Protein AF-A0A0G4F7U0-F1 (afdb_monomer_lite)

Organism: NCBI:txid1169474

Structure (mmCIF, N/CA/C/O backbone):
data_AF-A0A0G4F7U0-F1
#
_entry.id   AF-A0A0G4F7U0-F1
#
loop_
_atom_site.group_PDB
_atom_site.id
_atom_site.type_symbol
_atom_site.label_atom_id
_atom_site.label_alt_id
_atom_site.label_comp_id
_atom_site.label_asym_id
_atom_site.label_entity_id
_atom_site.label_seq_id
_atom_site.pdbx_PDB_ins_code
_atom_site.Cartn_x
_atom_site.Cartn_y
_atom_site.Cartn_z
_atom_site.occupancy
_atom_site.B_iso_or_equiv
_atom_site.auth_seq_id
_atom_site.auth_comp_id
_atom_site.auth_asym_id
_atom_site.auth_atom_id
_atom_site.pdbx_PDB_model_num
ATOM 1 N N . MET A 1 1 ? 19.734 -3.941 -7.552 1.00 65.06 1 MET A N 1
ATOM 2 C CA . MET A 1 1 ? 18.954 -3.286 -6.467 1.00 65.06 1 MET A CA 1
ATOM 3 C C . MET A 1 1 ? 19.278 -3.970 -5.153 1.00 65.06 1 MET A C 1
ATOM 5 O O . MET A 1 1 ? 19.340 -5.192 -5.149 1.00 65.06 1 MET A O 1
ATOM 9 N N . LEU A 1 2 ? 19.460 -3.215 -4.068 1.00 76.62 2 LEU A N 1
ATOM 10 C CA . LEU A 1 2 ? 19.732 -3.777 -2.739 1.00 76.62 2 LEU A CA 1
ATOM 11 C C . LEU A 1 2 ? 18.485 -3.645 -1.848 1.00 76.62 2 LEU A C 1
ATOM 13 O O . LEU A 1 2 ? 17.888 -2.562 -1.832 1.00 76.62 2 LEU A O 1
ATOM 17 N N . PRO A 1 3 ? 18.047 -4.714 -1.158 1.00 81.12 3 PRO A N 1
ATOM 18 C CA . PRO A 1 3 ? 16.969 -4.617 -0.179 1.00 81.12 3 PRO A CA 1
ATOM 19 C C . PRO A 1 3 ? 17.416 -3.781 1.026 1.00 81.12 3 PRO A C 1
ATOM 21 O O . PRO A 1 3 ? 18.598 -3.765 1.362 1.00 81.12 3 PRO A O 1
ATOM 24 N N . ALA A 1 4 ? 16.469 -3.091 1.660 1.00 82.50 4 ALA A N 1
ATOM 25 C CA . ALA A 1 4 ? 16.729 -2.374 2.905 1.00 82.50 4 ALA A CA 1
ATOM 26 C C . ALA A 1 4 ? 16.935 -3.352 4.074 1.00 82.50 4 ALA A C 1
ATOM 28 O O . ALA A 1 4 ? 16.243 -4.373 4.160 1.00 82.50 4 ALA A O 1
ATOM 29 N N . SER A 1 5 ? 17.854 -3.029 4.983 1.00 83.94 5 SER A N 1
ATOM 30 C CA . SER A 1 5 ? 18.058 -3.763 6.233 1.00 83.94 5 SER A CA 1
ATOM 31 C C . SER A 1 5 ? 16.920 -3.487 7.225 1.00 83.94 5 SER A C 1
ATOM 33 O O . SER A 1 5 ? 16.188 -2.499 7.112 1.00 83.94 5 SER A O 1
ATOM 35 N N . ARG A 1 6 ? 16.745 -4.353 8.232 1.00 82.94 6 ARG A N 1
ATOM 36 C CA . ARG A 1 6 ? 15.709 -4.146 9.261 1.00 82.94 6 ARG A CA 1
ATOM 37 C C . ARG A 1 6 ? 15.973 -2.889 10.088 1.00 82.94 6 ARG A C 1
ATOM 39 O O . ARG A 1 6 ? 15.028 -2.205 10.464 1.00 82.94 6 ARG A O 1
ATOM 46 N N . GLU A 1 7 ? 17.238 -2.580 10.339 1.00 84.81 7 GLU A N 1
ATOM 47 C CA . GLU A 1 7 ? 17.685 -1.427 11.117 1.00 84.81 7 GLU A CA 1
ATOM 48 C C . GLU A 1 7 ? 17.382 -0.121 10.377 1.00 84.81 7 GLU A C 1
ATOM 50 O O . GLU A 1 7 ? 16.863 0.815 10.978 1.00 84.81 7 GLU A O 1
ATOM 55 N N . GLU A 1 8 ? 17.630 -0.068 9.064 1.00 83.38 8 GLU A N 1
ATOM 56 C CA . GLU A 1 8 ? 17.275 1.079 8.212 1.00 83.38 8 GLU A CA 1
ATOM 57 C C . GLU A 1 8 ? 15.762 1.332 8.210 1.00 83.38 8 GLU A C 1
ATOM 59 O O . GLU A 1 8 ? 15.306 2.472 8.310 1.00 83.38 8 GLU A O 1
ATOM 64 N N . ILE A 1 9 ? 14.967 0.260 8.149 1.00 82.62 9 ILE A N 1
ATOM 65 C CA . ILE A 1 9 ? 13.504 0.348 8.224 1.00 82.62 9 ILE A CA 1
ATOM 66 C C . ILE A 1 9 ? 13.065 0.846 9.606 1.00 82.62 9 ILE A C 1
ATOM 68 O O . ILE A 1 9 ? 12.214 1.730 9.689 1.00 82.62 9 ILE A O 1
ATOM 72 N N . ALA A 1 10 ? 13.654 0.319 10.682 1.00 83.31 10 ALA A N 1
ATOM 73 C CA . ALA A 1 10 ? 13.334 0.713 12.054 1.00 83.31 10 ALA A CA 1
ATOM 74 C C . ALA A 1 10 ? 13.693 2.179 12.348 1.00 83.31 10 ALA A C 1
ATOM 76 O O . ALA A 1 10 ? 12.978 2.843 13.092 1.00 83.31 10 ALA A O 1
ATOM 77 N N . ARG A 1 11 ? 14.744 2.712 11.710 1.00 85.88 11 ARG A N 1
ATOM 78 C CA . ARG A 1 11 ? 15.104 4.140 11.760 1.00 85.88 11 ARG A CA 1
ATOM 79 C C . ARG A 1 11 ? 14.133 5.053 11.000 1.00 85.88 11 ARG A C 1
ATOM 81 O O . ARG A 1 11 ? 14.334 6.263 10.981 1.00 85.88 11 ARG A O 1
ATOM 88 N N . GLY A 1 12 ? 13.098 4.505 10.358 1.00 84.06 12 GLY A N 1
ATOM 89 C CA . GLY A 1 12 ? 12.099 5.289 9.628 1.00 84.06 12 GLY A CA 1
ATOM 90 C C . GLY A 1 12 ? 12.633 5.900 8.335 1.00 84.06 12 GLY A C 1
ATOM 91 O O . GLY A 1 12 ? 12.013 6.791 7.762 1.00 84.06 12 GLY A O 1
ATOM 92 N N . GLU A 1 13 ? 13.767 5.411 7.830 1.00 87.12 13 GLU A N 1
ATOM 93 C CA . GLU A 1 13 ? 14.454 6.007 6.686 1.00 87.12 13 GLU A CA 1
ATOM 94 C C . GLU A 1 13 ? 13.618 6.022 5.401 1.00 87.12 13 GLU A C 1
ATOM 96 O O . GLU A 1 13 ? 13.890 6.823 4.507 1.00 87.12 13 GLU A O 1
ATOM 101 N N . PHE A 1 14 ? 12.625 5.140 5.307 1.00 89.25 14 PHE A N 1
ATOM 102 C CA . PHE A 1 14 ? 11.734 4.977 4.161 1.00 89.25 14 PHE A CA 1
ATOM 103 C C . PHE A 1 14 ? 10.398 5.712 4.319 1.00 89.25 14 PHE A C 1
ATOM 105 O O . PHE A 1 14 ? 9.547 5.589 3.447 1.00 89.25 14 PHE A O 1
ATOM 112 N N . TRP A 1 15 ? 10.200 6.492 5.386 1.00 91.00 15 TRP A N 1
ATOM 113 C CA . TRP A 1 15 ? 8.906 7.111 5.680 1.00 91.00 15 TRP A CA 1
ATOM 114 C C . TRP A 1 15 ? 8.327 7.916 4.504 1.00 91.00 15 TRP A C 1
ATOM 116 O O . TRP A 1 15 ? 7.180 7.691 4.132 1.00 91.00 15 TRP A O 1
ATOM 126 N N . GLU A 1 16 ? 9.117 8.781 3.857 1.00 91.44 16 GLU A N 1
ATOM 127 C CA . GLU A 1 16 ? 8.639 9.604 2.730 1.00 91.44 16 GLU A CA 1
ATOM 128 C C . GLU A 1 16 ? 8.116 8.747 1.566 1.00 91.44 16 GLU A C 1
ATOM 130 O O . GLU A 1 16 ? 7.035 8.988 1.026 1.00 91.44 16 GLU A O 1
ATOM 135 N N . VAL A 1 17 ? 8.875 7.712 1.190 1.00 90.81 17 VAL A N 1
ATOM 136 C CA . VAL A 1 17 ? 8.518 6.826 0.074 1.00 90.81 17 VAL A CA 1
ATOM 137 C C . VAL A 1 17 ? 7.396 5.855 0.442 1.00 90.81 17 VAL A C 1
ATOM 139 O O . VAL A 1 17 ? 6.604 5.498 -0.428 1.00 90.81 17 VAL A O 1
ATOM 142 N N . ASP A 1 18 ? 7.279 5.474 1.715 1.00 92.62 18 ASP A N 1
ATOM 143 C CA . ASP A 1 18 ? 6.165 4.680 2.232 1.00 92.62 18 ASP A CA 1
ATOM 144 C C . ASP A 1 18 ? 4.861 5.488 2.206 1.00 92.62 18 ASP A C 1
ATOM 146 O O . ASP A 1 18 ? 3.847 4.989 1.720 1.00 92.62 18 ASP A O 1
ATOM 150 N N . VAL A 1 19 ? 4.887 6.744 2.671 1.00 93.94 19 VAL A N 1
ATOM 151 C CA . VAL A 1 19 ? 3.729 7.652 2.637 1.00 93.94 19 VAL A CA 1
ATOM 152 C C . VAL A 1 19 ? 3.290 7.913 1.202 1.00 93.94 19 VAL A C 1
ATOM 154 O O . VAL A 1 19 ? 2.097 7.847 0.919 1.00 93.94 19 VAL A O 1
ATOM 157 N N . LYS A 1 20 ? 4.228 8.161 0.280 1.00 93.00 20 LYS A N 1
ATOM 158 C CA . LYS A 1 20 ? 3.910 8.389 -1.137 1.00 93.00 20 LYS A CA 1
ATOM 159 C C . LYS A 1 20 ? 3.211 7.189 -1.776 1.00 93.00 20 LYS A C 1
ATOM 161 O O . LYS A 1 20 ? 2.172 7.344 -2.414 1.00 93.00 20 LYS A O 1
ATOM 166 N N . GLU A 1 21 ? 3.761 5.994 -1.587 1.00 91.25 21 GLU A N 1
ATOM 167 C CA . GLU A 1 21 ? 3.194 4.762 -2.140 1.00 91.25 21 GLU A CA 1
ATOM 168 C C . GLU A 1 21 ? 1.830 4.432 -1.501 1.00 91.25 21 GLU A C 1
ATOM 170 O O . GLU A 1 21 ? 0.895 4.037 -2.197 1.00 91.25 21 GLU A O 1
ATOM 175 N N . TRP A 1 22 ? 1.681 4.640 -0.187 1.00 93.56 22 TRP A N 1
ATOM 176 C CA . TRP A 1 22 ? 0.413 4.431 0.516 1.00 93.56 22 TRP A CA 1
ATOM 177 C C . TRP A 1 22 ? -0.665 5.435 0.089 1.00 93.56 22 TRP A C 1
ATOM 179 O O . TRP A 1 22 ? -1.801 5.038 -0.174 1.00 93.56 22 TRP A O 1
ATOM 189 N N . ALA A 1 23 ? -0.307 6.713 -0.074 1.00 93.44 23 ALA A N 1
ATOM 190 C CA . ALA A 1 23 ? -1.206 7.748 -0.579 1.00 93.44 23 ALA A CA 1
ATOM 191 C C . ALA A 1 23 ? -1.774 7.389 -1.960 1.00 93.44 23 ALA A C 1
ATOM 193 O O . ALA A 1 23 ? -2.970 7.554 -2.180 1.00 93.44 23 ALA A O 1
ATOM 194 N N . ALA A 1 24 ? -0.957 6.826 -2.857 1.00 90.69 24 ALA A N 1
ATOM 195 C CA . ALA A 1 24 ? -1.410 6.395 -4.181 1.00 90.69 24 ALA A CA 1
ATOM 196 C C . ALA A 1 24 ? -2.458 5.263 -4.119 1.00 90.69 24 ALA A C 1
ATOM 198 O O . ALA A 1 24 ? -3.453 5.284 -4.850 1.00 90.69 24 ALA A O 1
ATOM 199 N N . ILE A 1 25 ? -2.285 4.289 -3.218 1.00 89.75 25 ILE A N 1
ATOM 200 C CA . ILE A 1 25 ? -3.266 3.206 -3.013 1.00 89.75 25 ILE A CA 1
ATOM 201 C C . ILE A 1 25 ? -4.594 3.734 -2.460 1.00 89.75 25 ILE A C 1
ATOM 203 O O . ILE A 1 25 ? -5.663 3.287 -2.881 1.00 89.75 25 ILE A O 1
ATOM 207 N N . LEU A 1 26 ? -4.536 4.689 -1.532 1.00 92.56 26 LEU A N 1
ATOM 208 C CA . LEU A 1 26 ? -5.729 5.299 -0.947 1.00 92.56 26 LEU A CA 1
ATOM 209 C C . LEU A 1 26 ? -6.452 6.205 -1.950 1.00 92.56 26 LEU A C 1
ATOM 211 O O . LEU A 1 26 ? -7.670 6.124 -2.083 1.00 92.56 26 LEU A O 1
ATOM 215 N N . HIS A 1 27 ? -5.705 7.009 -2.708 1.00 91.75 27 HIS A N 1
ATOM 216 C CA . HIS A 1 27 ? -6.249 7.899 -3.733 1.00 91.75 27 HIS A CA 1
ATOM 217 C C . HIS A 1 27 ? -7.033 7.131 -4.806 1.00 91.75 27 HIS A C 1
ATOM 219 O O . HIS A 1 27 ? -8.130 7.527 -5.189 1.00 91.75 27 HIS A O 1
ATOM 225 N N . THR A 1 28 ? -6.510 5.978 -5.230 1.00 87.38 28 THR A N 1
ATOM 226 C CA . THR A 1 28 ? -7.166 5.100 -6.215 1.00 87.38 28 THR A CA 1
ATOM 227 C C . THR A 1 28 ? -8.373 4.338 -5.659 1.00 87.38 28 THR A C 1
ATOM 229 O O . THR A 1 28 ? -9.046 3.642 -6.416 1.00 87.38 28 THR A O 1
ATOM 232 N N . LYS A 1 29 ? -8.670 4.444 -4.352 1.00 87.75 29 LYS A N 1
ATOM 233 C CA . LYS A 1 29 ? -9.750 3.705 -3.666 1.00 87.75 29 LYS A CA 1
ATOM 234 C C . LYS A 1 29 ? -9.663 2.188 -3.881 1.00 87.75 29 LYS A C 1
ATOM 236 O O . LYS A 1 29 ? -10.669 1.474 -3.884 1.00 87.75 29 LYS A O 1
ATOM 241 N N . THR A 1 30 ? -8.433 1.693 -4.034 1.00 85.38 30 THR A N 1
ATOM 242 C CA . THR A 1 30 ? -8.139 0.280 -4.301 1.00 85.38 30 THR A CA 1
ATOM 243 C C . THR A 1 30 ? -8.609 -0.611 -3.147 1.00 85.38 30 THR A C 1
ATOM 245 O O . THR A 1 30 ? -9.077 -1.730 -3.363 1.00 85.38 30 THR A O 1
ATOM 248 N N . ILE A 1 31 ? -8.532 -0.112 -1.910 1.00 88.88 31 ILE A N 1
ATOM 249 C CA . ILE A 1 31 ? -9.029 -0.810 -0.724 1.00 88.88 31 ILE A CA 1
ATOM 250 C C . ILE A 1 31 ? -10.543 -0.608 -0.649 1.00 88.88 31 ILE A C 1
ATOM 252 O O . ILE A 1 31 ? -11.029 0.495 -0.445 1.00 88.88 31 ILE A O 1
ATOM 256 N N . GLY A 1 32 ? -11.314 -1.679 -0.782 1.00 88.75 32 GLY A N 1
ATOM 257 C CA . GLY A 1 32 ? -12.770 -1.653 -0.701 1.00 88.75 32 GLY A CA 1
ATOM 258 C C . GLY A 1 32 ? -13.286 -1.791 0.729 1.00 88.75 32 GLY A C 1
ATOM 259 O O . GLY A 1 32 ? -12.696 -1.303 1.694 1.00 88.75 32 GLY A O 1
ATOM 260 N N . LYS A 1 33 ? -14.431 -2.460 0.893 1.00 90.69 33 LYS A N 1
ATOM 261 C CA . LYS A 1 33 ? -15.093 -2.633 2.199 1.00 90.69 33 LYS A CA 1
ATOM 262 C C . LYS A 1 33 ? -14.385 -3.676 3.068 1.00 90.69 33 LYS A C 1
ATOM 264 O O . LYS A 1 33 ? -13.865 -4.669 2.555 1.00 90.69 33 LYS A O 1
ATOM 269 N N . ARG A 1 34 ? -14.428 -3.472 4.389 1.00 92.81 34 ARG A N 1
ATOM 270 C CA . ARG A 1 34 ? -13.977 -4.460 5.382 1.00 92.81 34 ARG A CA 1
ATOM 271 C C . ARG A 1 34 ? -14.817 -5.732 5.261 1.00 92.81 34 ARG A C 1
ATOM 273 O O . ARG A 1 34 ? -16.022 -5.646 5.023 1.00 92.81 34 ARG A O 1
ATOM 280 N N . ARG A 1 35 ? -14.179 -6.892 5.405 1.00 89.50 35 ARG A N 1
ATOM 281 C CA . ARG A 1 35 ? -14.814 -8.212 5.291 1.00 89.50 35 ARG A CA 1
ATOM 282 C C . ARG A 1 35 ? -14.316 -9.161 6.364 1.00 89.50 35 ARG A C 1
ATOM 284 O O . ARG A 1 35 ? -13.216 -8.994 6.889 1.00 89.50 35 ARG A O 1
ATOM 291 N N . SER A 1 36 ? -15.136 -10.160 6.667 1.00 86.81 36 SER A N 1
ATOM 292 C CA . SER A 1 36 ? -14.689 -11.308 7.449 1.00 86.81 36 SER A CA 1
ATOM 293 C C . SER A 1 36 ? -13.954 -12.296 6.546 1.00 86.81 36 SER A C 1
ATOM 295 O O . SER A 1 36 ? -14.271 -12.437 5.367 1.00 86.81 36 SER A O 1
ATOM 297 N N . HIS A 1 37 ? -12.987 -13.016 7.112 1.00 82.94 37 HIS A N 1
ATOM 298 C CA . HIS A 1 37 ? -12.272 -14.094 6.427 1.00 82.94 37 HIS A CA 1
ATOM 299 C C . HIS A 1 37 ? -13.215 -15.183 5.889 1.00 82.94 37 HIS A C 1
ATOM 301 O O . HIS A 1 37 ? -12.983 -15.708 4.807 1.00 82.94 37 HIS A O 1
ATOM 307 N N . LEU A 1 38 ? -14.317 -15.449 6.597 1.00 82.62 38 LEU A N 1
ATOM 308 C CA . LEU A 1 38 ? -15.329 -16.443 6.219 1.00 82.62 38 LEU A CA 1
ATOM 309 C C . LEU A 1 38 ? -16.118 -16.071 4.951 1.00 82.62 38 LEU A C 1
ATOM 311 O O . LEU A 1 38 ? -16.701 -16.941 4.315 1.00 82.62 38 LEU A O 1
ATOM 315 N N . GLU A 1 39 ? -16.155 -14.788 4.585 1.00 81.94 39 GLU A N 1
ATOM 316 C CA . GLU A 1 39 ? -16.892 -14.286 3.415 1.00 81.94 39 GLU A CA 1
ATOM 317 C C . GLU A 1 39 ? -16.058 -14.323 2.122 1.00 81.94 39 GLU A C 1
ATOM 319 O O . GLU A 1 39 ? -16.531 -13.901 1.063 1.00 81.94 39 GLU A O 1
ATOM 324 N N . LEU A 1 40 ? -14.795 -14.750 2.211 1.00 79.12 40 LEU A N 1
ATOM 325 C CA . LEU A 1 40 ? -13.798 -14.624 1.154 1.00 79.12 40 LEU A CA 1
ATOM 326 C C . LEU A 1 40 ? -13.242 -15.993 0.767 1.00 79.12 40 LEU A C 1
ATOM 328 O O . LEU A 1 40 ? -13.022 -16.856 1.614 1.00 79.12 40 LEU A O 1
ATOM 332 N N . ALA A 1 41 ? -12.959 -16.173 -0.523 1.00 77.25 41 ALA A N 1
ATOM 333 C CA . ALA A 1 41 ? -12.357 -17.408 -1.026 1.00 77.25 41 ALA A CA 1
ATOM 334 C C . ALA A 1 41 ? -10.902 -17.557 -0.540 1.00 77.25 41 ALA A C 1
ATOM 336 O O . ALA A 1 41 ? -10.468 -18.635 -0.123 1.00 77.25 41 ALA A O 1
ATOM 337 N N . ALA A 1 42 ? -10.172 -16.440 -0.532 1.00 78.44 42 ALA A N 1
ATOM 338 C CA . ALA A 1 42 ? -8.798 -16.335 -0.068 1.00 78.44 42 ALA A CA 1
ATOM 339 C C . ALA A 1 42 ? -8.534 -15.002 0.624 1.00 78.44 42 ALA A C 1
ATOM 341 O O . ALA A 1 42 ? -9.172 -13.986 0.334 1.00 78.44 42 ALA A O 1
ATOM 342 N N . VAL A 1 43 ? -7.541 -15.019 1.512 1.00 82.38 43 VAL A N 1
ATOM 343 C CA . VAL A 1 43 ? -6.961 -13.817 2.107 1.00 82.38 43 VAL A CA 1
ATOM 344 C C . VAL A 1 43 ? -5.481 -13.797 1.792 1.00 82.38 43 VAL A C 1
ATOM 346 O O . VAL A 1 43 ? -4.764 -14.754 2.089 1.00 82.38 43 VAL A O 1
ATOM 349 N N . LEU A 1 44 ? -5.046 -12.695 1.192 1.00 83.75 44 LEU A N 1
ATOM 350 C CA . LEU A 1 44 ? -3.650 -12.441 0.883 1.00 83.75 44 LEU A CA 1
ATOM 351 C C . LEU A 1 44 ? -3.061 -11.415 1.842 1.00 83.75 44 LEU A C 1
ATOM 353 O O . LEU A 1 44 ? -3.768 -10.513 2.294 1.00 83.75 44 LEU A O 1
ATOM 357 N N . ASN A 1 45 ? -1.768 -11.507 2.137 1.00 85.88 45 ASN A N 1
ATOM 358 C CA . ASN A 1 45 ? -1.114 -10.512 2.981 1.00 85.88 45 ASN A CA 1
ATOM 359 C C . ASN A 1 45 ? -0.548 -9.378 2.124 1.00 85.88 45 ASN A C 1
ATOM 361 O O . ASN A 1 45 ? 0.218 -9.602 1.186 1.00 85.88 45 ASN A O 1
ATOM 365 N N . MET A 1 46 ? -0.917 -8.144 2.461 1.00 87.81 46 MET A N 1
ATOM 366 C CA . MET A 1 46 ? -0.323 -6.952 1.869 1.00 87.81 46 MET A CA 1
ATOM 367 C C . MET A 1 46 ? 0.926 -6.546 2.659 1.00 87.81 46 MET A C 1
ATOM 369 O O . MET A 1 46 ? 0.965 -6.649 3.887 1.00 87.81 46 MET A O 1
ATOM 373 N N . GLY A 1 47 ? 1.949 -6.060 1.962 1.00 87.69 47 GLY A N 1
ATOM 374 C CA . GLY A 1 47 ? 3.203 -5.640 2.575 1.00 87.69 47 GLY A CA 1
ATOM 375 C C . GLY A 1 47 ? 3.938 -4.565 1.784 1.00 87.69 47 GLY A C 1
ATOM 376 O O . GLY A 1 47 ? 3.582 -4.239 0.654 1.00 87.69 47 GLY A O 1
ATOM 377 N N . PHE A 1 48 ? 4.993 -4.031 2.401 1.00 86.75 48 PHE A N 1
ATOM 378 C CA . PHE A 1 48 ? 5.889 -3.040 1.807 1.00 86.75 48 PHE A CA 1
ATOM 379 C C . PHE A 1 48 ? 7.243 -3.679 1.497 1.00 86.75 48 PHE A C 1
ATOM 381 O O . PHE A 1 48 ? 7.918 -4.198 2.388 1.00 86.75 48 PHE A O 1
ATOM 388 N N . ALA A 1 49 ? 7.659 -3.627 0.236 1.00 85.00 49 ALA A N 1
ATOM 389 C CA . ALA A 1 49 ? 8.996 -3.990 -0.207 1.00 85.00 49 ALA A CA 1
ATOM 390 C C . ALA A 1 49 ? 9.838 -2.718 -0.348 1.00 85.00 49 ALA A C 1
ATOM 392 O O . ALA A 1 49 ? 9.589 -1.895 -1.228 1.00 85.00 49 ALA A O 1
ATOM 393 N N . ARG A 1 50 ? 10.846 -2.576 0.515 1.00 85.62 50 ARG A N 1
ATOM 394 C CA . ARG A 1 50 ? 11.726 -1.401 0.595 1.00 85.62 50 ARG A CA 1
ATOM 395 C C . ARG A 1 50 ? 13.094 -1.725 0.015 1.00 85.62 50 ARG A C 1
ATOM 397 O O . ARG A 1 50 ? 13.689 -2.752 0.351 1.00 85.62 50 ARG A O 1
ATOM 404 N N . LYS A 1 51 ? 13.570 -0.885 -0.901 1.00 85.75 51 LYS A N 1
ATOM 405 C CA . LYS A 1 51 ? 14.799 -1.120 -1.666 1.00 85.75 51 LYS A CA 1
ATOM 406 C C . LYS A 1 51 ? 15.526 0.187 -1.954 1.00 85.75 51 LYS A C 1
ATOM 408 O O . LYS A 1 51 ? 14.912 1.248 -2.055 1.00 85.75 51 LYS A O 1
ATOM 413 N N . PHE A 1 52 ? 16.826 0.083 -2.191 1.00 80.12 52 PHE A N 1
ATOM 414 C CA . PHE A 1 52 ? 17.625 1.151 -2.776 1.00 80.12 52 PHE A CA 1
ATOM 415 C C . PHE A 1 52 ? 17.792 0.938 -4.281 1.00 80.12 52 PHE A C 1
ATOM 417 O O . PHE A 1 52 ? 18.093 -0.168 -4.756 1.00 80.12 52 PHE A O 1
ATOM 424 N N . ASN A 1 53 ? 17.617 2.018 -5.036 1.00 74.31 53 ASN A N 1
ATOM 425 C CA . ASN A 1 53 ? 17.992 2.066 -6.440 1.00 74.31 53 ASN A CA 1
ATOM 426 C C . ASN A 1 53 ? 19.516 1.997 -6.593 1.00 74.31 53 ASN A C 1
ATOM 428 O O . ASN A 1 53 ? 20.264 2.422 -5.718 1.00 74.31 53 ASN A O 1
ATOM 432 N N . HIS A 1 54 ? 19.970 1.467 -7.731 1.00 58.78 54 HIS A N 1
ATOM 433 C CA . HIS A 1 54 ? 21.390 1.512 -8.099 1.00 58.78 54 HIS A CA 1
ATOM 434 C C . HIS A 1 54 ? 21.841 2.887 -8.589 1.00 58.78 54 HIS A C 1
ATOM 436 O O . HIS A 1 54 ? 23.031 3.165 -8.565 1.00 58.78 54 HIS A O 1
ATOM 442 N N . LYS A 1 55 ? 20.909 3.743 -9.020 1.00 59.78 55 LYS A N 1
ATOM 443 C CA . LYS A 1 55 ? 21.230 5.120 -9.387 1.00 59.78 55 LYS A CA 1
ATOM 444 C C . LYS A 1 55 ? 21.461 5.937 -8.120 1.00 59.78 55 LYS A C 1
ATOM 446 O O . LYS A 1 55 ? 20.589 5.955 -7.243 1.00 59.78 55 LYS A O 1
ATOM 451 N N . GLU A 1 56 ? 22.619 6.586 -8.056 1.00 60.62 56 GLU A N 1
ATOM 452 C CA . GLU A 1 56 ? 22.901 7.581 -7.031 1.00 60.62 56 GLU A CA 1
ATOM 453 C C . GLU A 1 56 ? 21.872 8.708 -7.119 1.00 60.62 56 GLU A C 1
ATOM 455 O O . GLU A 1 56 ? 21.452 9.136 -8.199 1.00 60.62 56 GLU A O 1
ATOM 460 N N . ASP A 1 57 ? 21.410 9.142 -5.959 1.00 62.31 57 ASP A N 1
ATOM 461 C CA . ASP A 1 57 ? 20.572 10.309 -5.821 1.00 62.31 57 ASP A CA 1
ATOM 462 C C . ASP A 1 57 ? 21.466 11.540 -5.958 1.00 62.31 57 ASP A C 1
ATOM 464 O O . ASP A 1 57 ? 22.060 12.003 -4.987 1.00 62.31 57 ASP A O 1
ATOM 468 N N . VAL A 1 58 ? 21.572 12.047 -7.188 1.00 56.41 58 VAL A N 1
ATOM 469 C CA . VAL A 1 58 ? 22.409 13.206 -7.553 1.00 56.41 58 VAL A CA 1
ATOM 470 C C . VAL A 1 58 ? 22.103 14.428 -6.671 1.00 56.41 58 VAL A C 1
ATOM 472 O O . VAL A 1 58 ? 22.972 15.264 -6.446 1.00 56.41 58 VAL A O 1
ATOM 475 N N . SER A 1 59 ? 20.891 14.502 -6.105 1.00 60.06 59 SER A N 1
ATOM 476 C CA . SER A 1 59 ? 20.469 15.567 -5.188 1.00 60.06 59 SER A CA 1
ATOM 477 C C . SER A 1 59 ? 21.083 15.483 -3.782 1.00 60.06 59 SER A C 1
ATOM 479 O O . SER A 1 59 ? 21.061 16.471 -3.052 1.00 60.06 59 SER A O 1
ATOM 481 N N . LYS A 1 60 ? 21.642 14.328 -3.391 1.00 58.09 60 LYS A N 1
ATOM 482 C CA . LYS A 1 60 ? 22.212 14.077 -2.054 1.00 58.09 60 LYS A CA 1
ATOM 483 C C . LYS A 1 60 ? 23.740 13.939 -2.038 1.00 58.09 60 LYS A C 1
ATOM 485 O O . LYS A 1 60 ? 24.297 13.5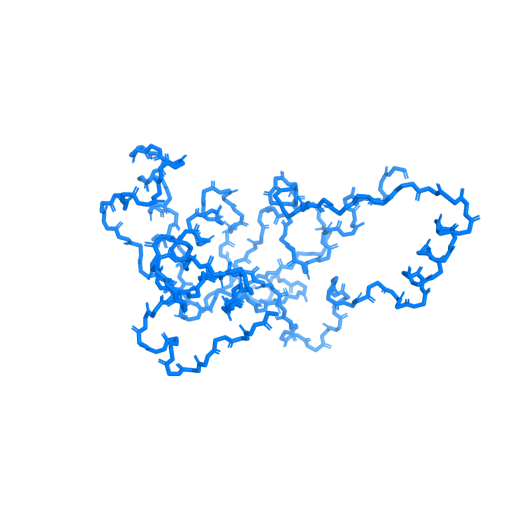78 -1.005 1.00 58.09 60 LYS A O 1
ATOM 490 N N . GLY A 1 61 ? 24.408 14.260 -3.148 1.00 50.62 61 GLY A N 1
ATOM 491 C CA . GLY A 1 61 ? 25.861 14.143 -3.296 1.00 50.62 61 GLY A CA 1
ATOM 492 C C . GLY A 1 61 ? 26.349 12.709 -3.574 1.00 50.62 61 GLY A C 1
ATOM 493 O O . GLY A 1 61 ? 25.537 11.782 -3.663 1.00 50.62 61 GLY A O 1
ATOM 494 N N . PRO A 1 62 ? 27.674 12.513 -3.732 1.00 40.88 62 PRO A N 1
ATOM 495 C CA . PRO A 1 62 ? 28.267 11.208 -4.032 1.00 40.88 62 PRO A CA 1
ATOM 496 C C . PRO A 1 62 ? 27.915 10.185 -2.941 1.00 40.88 62 PRO A C 1
ATOM 498 O O . PRO A 1 62 ? 28.096 10.458 -1.755 1.00 40.88 62 PRO A O 1
ATOM 501 N N . GLY A 1 63 ? 27.395 9.014 -3.322 1.00 55.47 63 GLY A N 1
ATOM 502 C CA . GLY A 1 63 ? 26.979 7.961 -2.387 1.00 55.47 63 GLY A CA 1
ATOM 503 C C . GLY A 1 63 ? 25.539 8.050 -1.856 1.00 55.47 63 GLY A C 1
ATOM 504 O O . GLY A 1 63 ? 25.093 7.135 -1.154 1.00 55.47 63 GLY A O 1
ATOM 505 N N . GLY A 1 64 ? 24.769 9.087 -2.209 1.00 62.75 64 GLY A N 1
ATOM 506 C CA . GLY A 1 64 ? 23.340 9.147 -1.898 1.00 62.75 64 GLY A CA 1
ATOM 507 C C . GLY A 1 64 ? 22.587 8.022 -2.611 1.00 62.75 64 GLY A C 1
ATOM 508 O O . GLY A 1 64 ? 22.615 7.935 -3.830 1.00 62.75 64 GLY A O 1
ATOM 509 N N . ARG A 1 65 ? 21.901 7.126 -1.894 1.00 73.50 65 ARG A N 1
ATOM 510 C CA . ARG A 1 65 ? 21.092 6.063 -2.522 1.00 73.50 65 ARG A CA 1
ATOM 511 C C . ARG A 1 65 ? 19.625 6.469 -2.569 1.00 73.50 65 ARG A C 1
ATOM 513 O O . ARG A 1 65 ? 19.017 6.709 -1.525 1.00 73.50 65 ARG A O 1
ATOM 520 N N . LYS A 1 66 ? 19.018 6.470 -3.760 1.00 82.69 66 LYS A N 1
ATOM 521 C CA . LYS A 1 66 ? 17.585 6.763 -3.901 1.00 82.69 66 LYS A CA 1
ATOM 522 C C . LYS A 1 66 ? 16.744 5.621 -3.326 1.00 82.69 66 LYS A C 1
ATOM 524 O O . LYS A 1 66 ? 16.837 4.476 -3.777 1.00 82.69 66 LYS A O 1
ATOM 529 N N . LYS A 1 67 ? 15.904 5.939 -2.344 1.00 88.06 67 LYS A N 1
ATOM 530 C CA . LYS A 1 67 ? 14.987 4.996 -1.689 1.00 88.06 67 LYS A CA 1
ATOM 531 C C . LYS A 1 67 ? 13.773 4.727 -2.577 1.00 88.06 67 LYS A C 1
ATOM 533 O O . LYS A 1 67 ? 13.317 5.609 -3.304 1.00 88.06 67 LYS A O 1
ATOM 538 N N . LYS A 1 68 ? 13.258 3.500 -2.536 1.00 86.94 68 LYS A N 1
ATOM 539 C CA . LYS A 1 68 ? 12.054 3.081 -3.257 1.00 86.94 68 LYS A CA 1
ATOM 540 C C . LYS A 1 68 ? 11.248 2.118 -2.394 1.00 86.94 68 LYS A C 1
ATOM 542 O O . LYS A 1 68 ? 11.809 1.178 -1.829 1.00 86.94 68 LYS A O 1
ATOM 547 N N . THR A 1 69 ? 9.940 2.325 -2.366 1.00 87.31 69 THR A N 1
ATOM 548 C CA . THR A 1 69 ? 8.986 1.430 -1.715 1.00 87.31 69 THR A CA 1
ATOM 549 C C . THR A 1 69 ? 7.975 0.941 -2.739 1.00 87.31 69 THR A C 1
ATOM 551 O O . THR A 1 69 ? 7.562 1.690 -3.621 1.00 87.31 69 THR A O 1
ATOM 554 N N . HIS A 1 70 ? 7.598 -0.329 -2.627 1.00 84.50 70 HIS A N 1
ATOM 555 C CA . HIS A 1 70 ? 6.515 -0.928 -3.392 1.00 84.50 70 HIS A CA 1
ATOM 556 C C . HIS A 1 70 ? 5.552 -1.659 -2.476 1.00 84.50 70 HIS A C 1
ATOM 558 O O . HIS A 1 70 ? 5.985 -2.464 -1.650 1.00 84.50 70 HIS A O 1
ATOM 564 N N . ILE A 1 71 ? 4.257 -1.427 -2.662 1.00 85.19 71 ILE A N 1
ATOM 565 C CA . ILE A 1 71 ? 3.236 -2.279 -2.056 1.00 85.19 71 ILE A CA 1
ATOM 566 C C . ILE A 1 71 ? 3.095 -3.541 -2.899 1.00 85.19 71 ILE A C 1
ATOM 568 O O . ILE A 1 71 ? 3.008 -3.482 -4.126 1.00 85.19 71 ILE A O 1
ATOM 572 N N . TYR A 1 72 ? 3.097 -4.686 -2.229 1.00 78.56 72 TYR A N 1
ATOM 573 C CA . TYR A 1 72 ? 2.867 -5.985 -2.842 1.00 78.56 72 TYR A CA 1
ATOM 574 C C . TYR A 1 72 ? 1.805 -6.749 -2.063 1.00 78.56 72 TYR A C 1
ATOM 576 O O . TYR A 1 72 ? 1.564 -6.488 -0.882 1.00 78.56 72 TYR A O 1
ATOM 584 N N . VAL A 1 73 ? 1.203 -7.722 -2.734 1.00 77.19 73 VAL A N 1
ATOM 585 C CA . VAL A 1 73 ? 0.320 -8.709 -2.126 1.00 77.19 73 VAL A CA 1
ATOM 586 C C . VAL A 1 73 ? 0.938 -10.078 -2.359 1.00 77.19 73 VAL A C 1
ATOM 588 O O . VAL A 1 73 ? 1.239 -10.429 -3.497 1.00 77.19 73 VAL A O 1
ATOM 591 N N . ALA A 1 74 ? 1.188 -10.824 -1.287 1.00 70.81 74 ALA A N 1
ATOM 592 C CA . ALA A 1 74 ? 1.781 -12.151 -1.376 1.00 70.81 74 ALA A CA 1
ATOM 593 C C . ALA A 1 74 ? 1.316 -13.067 -0.244 1.00 70.81 74 ALA A C 1
ATOM 595 O O . ALA A 1 74 ? 0.966 -12.613 0.847 1.00 70.81 74 ALA A O 1
ATOM 596 N N . GLY A 1 75 ? 1.392 -14.371 -0.517 1.00 59.88 75 GLY A N 1
ATOM 597 C CA . GLY A 1 75 ? 1.012 -15.431 0.410 1.00 59.88 75 GLY A CA 1
ATOM 598 C C . GLY A 1 75 ? -0.501 -15.544 0.555 1.00 59.88 75 GLY A C 1
ATOM 599 O O . GLY A 1 75 ? -1.190 -14.538 0.694 1.00 59.88 75 GLY A O 1
ATOM 600 N N . CYS A 1 76 ? -1.013 -16.771 0.529 1.00 57.41 76 CYS A N 1
ATOM 601 C CA . CYS A 1 76 ? -2.383 -17.064 0.921 1.00 57.41 76 CYS A CA 1
ATOM 602 C C . CYS A 1 76 ? -2.357 -17.670 2.322 1.00 57.41 76 CYS A C 1
ATOM 604 O O . CYS A 1 76 ? -1.663 -18.657 2.554 1.00 57.41 76 CYS A O 1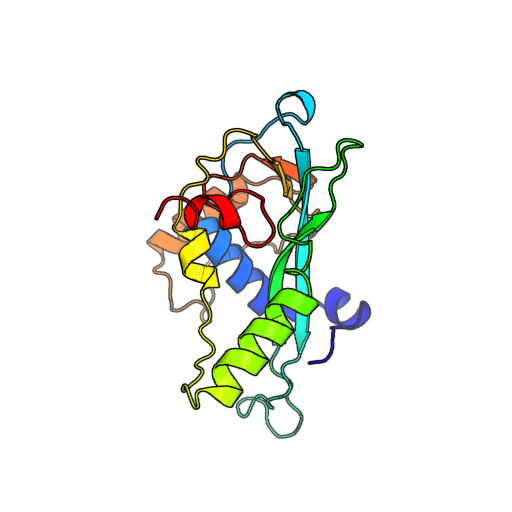
ATOM 606 N N . ASP A 1 77 ? -3.109 -17.082 3.246 1.00 53.91 77 ASP A N 1
ATOM 607 C CA . ASP A 1 77 ? -3.273 -17.637 4.594 1.00 53.91 77 ASP A CA 1
ATOM 608 C C . ASP A 1 77 ? -4.221 -18.845 4.617 1.00 53.91 77 ASP A C 1
ATOM 610 O O . ASP A 1 77 ? -4.314 -19.554 5.620 1.00 53.91 77 ASP A O 1
ATOM 614 N N . ASN A 1 78 ? -4.942 -19.088 3.520 1.00 51.59 78 ASN A N 1
ATOM 615 C CA . ASN A 1 78 ? -5.903 -20.177 3.431 1.00 51.59 78 ASN A CA 1
ATOM 616 C C . ASN A 1 78 ? -5.213 -21.436 2.913 1.00 51.59 78 ASN A C 1
ATOM 618 O O . ASN A 1 78 ? -4.471 -21.397 1.939 1.00 51.59 78 ASN A O 1
ATOM 622 N N . LEU A 1 79 ? -5.571 -22.586 3.492 1.00 49.00 79 LEU A N 1
ATOM 623 C CA . LEU A 1 79 ? -5.211 -23.917 2.978 1.00 49.00 79 LEU A CA 1
ATOM 624 C C . LEU A 1 79 ? -5.741 -24.179 1.553 1.00 49.00 79 LEU A C 1
ATOM 626 O O . LEU A 1 79 ? -5.375 -25.169 0.925 1.00 49.00 79 LEU A O 1
ATOM 630 N N . ARG A 1 80 ? -6.615 -23.305 1.034 1.00 52.34 80 ARG A N 1
ATOM 631 C CA . ARG A 1 80 ? -7.000 -23.297 -0.375 1.00 52.34 80 ARG A CA 1
ATOM 632 C C . ARG A 1 80 ? -5.905 -22.603 -1.169 1.00 52.34 80 ARG A C 1
ATOM 634 O O . ARG A 1 80 ? -5.725 -21.394 -1.066 1.00 52.34 80 ARG A O 1
ATOM 641 N N . LYS A 1 81 ? -5.198 -23.397 -1.966 1.00 52.38 81 LYS A N 1
ATOM 642 C CA . LYS A 1 81 ? -4.254 -22.929 -2.973 1.00 52.38 81 LYS A CA 1
ATOM 643 C C . LYS A 1 81 ? -5.047 -22.129 -4.009 1.00 52.38 81 LYS A C 1
ATOM 645 O O . LYS A 1 81 ? -5.717 -22.698 -4.860 1.00 52.38 81 LYS A O 1
ATOM 650 N N . VAL A 1 82 ? -5.066 -20.818 -3.840 1.00 52.78 82 VAL A N 1
ATOM 651 C CA . VAL A 1 82 ? -5.597 -19.891 -4.832 1.00 52.78 82 VAL A CA 1
ATOM 652 C C . VAL A 1 82 ? -4.409 -19.496 -5.692 1.00 52.78 82 VAL A C 1
ATOM 654 O O . VAL A 1 82 ? -3.398 -19.064 -5.140 1.00 52.78 82 VAL A O 1
ATOM 657 N N . ASP A 1 83 ? -4.506 -19.708 -7.006 1.00 51.56 83 ASP A N 1
ATOM 658 C CA . ASP A 1 83 ? -3.425 -19.456 -7.965 1.00 51.56 83 ASP A CA 1
ATOM 659 C C . ASP A 1 83 ? -3.138 -17.950 -8.058 1.00 51.56 83 ASP A C 1
ATOM 661 O O . ASP A 1 83 ? -3.520 -17.269 -8.998 1.00 51.56 83 ASP A O 1
ATOM 665 N N . THR A 1 84 ? -2.496 -17.358 -7.056 1.00 47.31 84 THR A N 1
ATOM 666 C CA . THR A 1 84 ? -2.097 -15.957 -7.128 1.00 47.31 84 THR A CA 1
ATOM 667 C C . THR A 1 84 ? -1.108 -15.770 -8.275 1.00 47.31 84 THR A C 1
ATOM 669 O O . THR A 1 84 ? -0.193 -16.571 -8.450 1.00 47.31 84 THR A O 1
ATOM 672 N N . PHE A 1 85 ? -1.225 -14.663 -9.019 1.00 48.44 85 PHE A N 1
ATOM 673 C CA . PHE A 1 85 ? -0.312 -14.267 -10.109 1.00 48.44 85 PHE A CA 1
ATOM 674 C C . PHE A 1 85 ? 1.168 -14.118 -9.672 1.00 48.44 85 PHE A C 1
ATOM 676 O O . PHE A 1 85 ? 2.039 -13.754 -10.456 1.00 48.44 85 PHE A O 1
ATOM 683 N N . SER A 1 86 ? 1.481 -14.407 -8.408 1.00 44.06 86 SER A N 1
ATOM 684 C CA . SER A 1 86 ? 2.840 -14.637 -7.926 1.00 44.06 86 SER A CA 1
ATOM 685 C C . SER A 1 86 ? 3.497 -15.898 -8.492 1.00 44.06 86 SER A C 1
ATOM 687 O O . SER A 1 86 ? 4.714 -16.027 -8.360 1.00 44.06 86 SER A O 1
ATOM 689 N N . ASP A 1 87 ? 2.751 -16.809 -9.122 1.00 39.06 87 ASP A N 1
ATOM 690 C CA . ASP A 1 87 ? 3.365 -17.865 -9.922 1.00 39.06 87 ASP A CA 1
ATOM 691 C C . ASP A 1 87 ? 3.889 -17.246 -11.215 1.00 39.06 87 ASP A C 1
ATOM 693 O O . ASP A 1 87 ? 3.216 -17.191 -12.241 1.00 39.06 87 ASP A O 1
ATOM 697 N N . THR A 1 88 ? 5.104 -16.699 -11.095 1.00 42.53 88 THR A N 1
ATOM 698 C CA . THR A 1 88 ? 6.098 -16.479 -12.148 1.00 42.53 88 THR A CA 1
ATOM 699 C C . THR A 1 88 ? 5.626 -17.110 -13.452 1.00 42.53 88 THR A C 1
ATOM 701 O O . THR A 1 88 ? 5.647 -18.339 -13.559 1.00 42.53 88 THR A O 1
ATOM 704 N N . SER A 1 89 ? 5.176 -16.297 -14.419 1.00 51.19 89 SER A N 1
ATOM 705 C CA . SER A 1 89 ? 4.855 -16.774 -15.771 1.00 51.19 89 SER A CA 1
ATOM 706 C C . SER A 1 89 ? 5.915 -17.791 -16.161 1.00 51.19 89 SER A C 1
ATOM 708 O O . SER A 1 89 ? 7.097 -17.448 -16.058 1.00 51.19 89 SER A O 1
ATOM 710 N N . ASN A 1 90 ? 5.497 -19.033 -16.465 1.00 58.09 90 ASN A N 1
ATOM 711 C CA . ASN A 1 90 ? 6.386 -20.192 -16.584 1.00 58.09 90 ASN A CA 1
ATOM 712 C C . ASN A 1 90 ? 7.695 -19.737 -17.224 1.00 58.09 90 ASN A C 1
ATOM 714 O O . ASN A 1 90 ? 7.680 -19.258 -18.359 1.00 58.09 90 ASN A O 1
ATOM 718 N N . ARG A 1 91 ? 8.799 -19.809 -16.468 1.00 60.66 91 ARG A N 1
ATOM 719 C CA . ARG 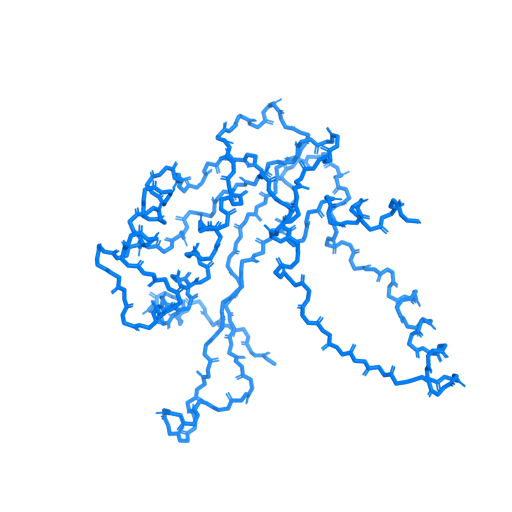A 1 91 ? 10.100 -19.256 -16.875 1.00 60.66 91 ARG A CA 1
ATOM 720 C C . ARG A 1 91 ? 10.441 -19.654 -18.309 1.00 60.66 91 ARG A C 1
ATOM 722 O O . ARG A 1 91 ? 10.993 -18.855 -19.054 1.00 60.66 91 ARG A O 1
ATOM 729 N N . ASN A 1 92 ? 10.058 -20.869 -18.696 1.00 67.25 92 ASN A N 1
ATOM 730 C CA . ASN A 1 92 ? 10.272 -21.395 -20.033 1.00 67.25 92 ASN A CA 1
ATOM 731 C C . ASN A 1 92 ? 9.452 -20.645 -21.086 1.00 67.25 92 ASN A C 1
ATOM 733 O O . ASN A 1 92 ? 10.016 -20.294 -22.111 1.00 67.25 92 ASN A O 1
ATOM 737 N N . CYS A 1 93 ? 8.177 -20.332 -20.836 1.00 71.44 93 CYS A N 1
ATOM 738 C CA . CYS A 1 93 ? 7.363 -19.513 -21.738 1.00 71.44 93 CYS A CA 1
ATOM 739 C C . CYS A 1 93 ? 7.959 -18.114 -21.919 1.00 71.44 93 CYS A C 1
ATOM 741 O O . CYS A 1 93 ? 8.069 -17.644 -23.044 1.00 71.44 93 CYS A O 1
ATOM 743 N N . PHE A 1 94 ? 8.406 -17.471 -20.835 1.00 77.12 94 PHE A N 1
ATOM 744 C CA . PHE A 1 94 ? 9.040 -16.153 -20.926 1.00 77.12 94 PHE A CA 1
ATOM 745 C C . PHE A 1 94 ? 10.342 -16.200 -21.743 1.00 77.12 94 PHE A C 1
ATOM 747 O O . PHE A 1 94 ? 10.549 -15.378 -22.632 1.00 77.12 94 PHE A O 1
ATOM 754 N N . LEU A 1 95 ? 11.193 -17.201 -21.493 1.00 82.81 95 LEU A N 1
ATOM 755 C CA . LEU A 1 95 ? 12.430 -17.409 -22.251 1.00 82.81 95 LEU A CA 1
ATOM 756 C C . LEU A 1 95 ? 12.162 -17.741 -23.726 1.00 82.81 95 LEU A C 1
ATOM 758 O O . LEU A 1 95 ? 12.872 -17.236 -24.588 1.00 82.81 95 LEU A O 1
ATOM 762 N N . LEU A 1 96 ? 11.135 -18.543 -24.025 1.00 85.81 96 LEU A N 1
ATOM 763 C CA . LEU A 1 96 ? 10.708 -18.859 -25.392 1.00 85.81 96 LEU A CA 1
ATOM 764 C C . LEU A 1 96 ? 10.228 -17.613 -26.136 1.00 85.81 96 LEU A C 1
ATOM 766 O O . LEU A 1 96 ? 10.621 -17.413 -27.282 1.00 85.81 96 LEU A O 1
ATOM 770 N N . THR A 1 97 ? 9.440 -16.752 -25.489 1.00 82.88 97 THR A N 1
ATOM 771 C CA . THR A 1 97 ? 9.001 -15.482 -26.080 1.00 82.88 97 THR A CA 1
ATOM 772 C C . THR A 1 97 ? 10.187 -14.563 -26.354 1.00 82.88 97 THR A C 1
ATOM 774 O O . THR A 1 97 ? 10.304 -14.045 -27.461 1.00 82.88 97 THR A O 1
ATOM 777 N N . LEU A 1 98 ? 11.104 -14.401 -25.392 1.00 84.88 98 LEU A N 1
ATOM 778 C CA . LEU A 1 98 ? 12.316 -13.601 -25.594 1.00 84.88 98 LEU A CA 1
ATOM 779 C C . LEU A 1 98 ? 13.189 -14.154 -26.726 1.00 84.88 98 LEU A C 1
ATOM 781 O O . LEU A 1 98 ? 13.680 -13.384 -27.548 1.00 84.88 98 LEU A O 1
ATOM 785 N N . LEU A 1 99 ? 13.351 -15.479 -26.798 1.00 88.44 99 LEU A N 1
ATOM 786 C CA . LEU A 1 99 ? 14.092 -16.136 -27.871 1.00 88.44 99 LEU A CA 1
ATOM 787 C C . LEU A 1 99 ? 13.424 -15.887 -29.228 1.00 88.44 99 LEU A C 1
ATOM 789 O O . LEU A 1 99 ? 14.099 -15.504 -30.177 1.00 88.44 99 LEU A O 1
ATOM 793 N N . TYR A 1 100 ? 12.102 -16.044 -29.316 1.00 88.44 100 TYR A N 1
ATOM 794 C CA . TYR A 1 100 ? 11.343 -15.793 -30.540 1.00 88.44 100 TYR A CA 1
ATOM 795 C C . TYR A 1 100 ? 11.513 -14.347 -31.023 1.00 88.44 100 TYR A C 1
ATOM 797 O O . TYR A 1 100 ? 11.881 -14.111 -32.173 1.00 88.44 100 TYR A O 1
ATOM 805 N N . VAL A 1 101 ? 11.325 -13.385 -30.124 1.00 89.75 101 VAL A N 1
ATOM 806 C CA . VAL A 1 101 ? 11.487 -11.951 -30.385 1.00 89.75 101 VAL A CA 1
ATOM 807 C C . VAL A 1 101 ? 12.904 -11.626 -30.866 1.00 89.75 101 VAL A C 1
ATOM 809 O O . VAL A 1 101 ? 13.059 -10.971 -31.897 1.00 89.75 101 VAL A O 1
ATOM 812 N N . ALA A 1 102 ? 13.928 -12.169 -30.199 1.00 87.12 102 ALA A N 1
ATOM 813 C CA . ALA A 1 102 ? 15.324 -12.005 -30.597 1.00 87.12 102 ALA A CA 1
ATOM 814 C C . ALA A 1 102 ? 15.612 -12.612 -31.982 1.00 87.12 102 ALA A C 1
ATOM 816 O O . ALA A 1 102 ? 16.275 -11.982 -32.800 1.00 87.12 102 ALA A O 1
ATOM 817 N N . THR A 1 103 ? 15.077 -13.802 -32.287 1.00 90.38 103 THR A N 1
ATOM 818 C CA . THR A 1 103 ? 15.269 -14.449 -33.602 1.00 90.38 103 THR A CA 1
ATOM 819 C C . THR A 1 103 ? 14.561 -13.730 -34.749 1.00 90.38 103 THR A C 1
ATOM 821 O O . THR A 1 103 ? 14.986 -13.844 -35.896 1.00 90.38 103 THR A O 1
ATOM 824 N N . ARG A 1 104 ? 13.483 -12.993 -34.463 1.00 91.56 104 ARG A N 1
ATOM 825 C CA . ARG A 1 104 ? 12.730 -12.215 -35.455 1.00 91.56 104 ARG A CA 1
ATOM 826 C C . ARG A 1 104 ? 13.220 -10.774 -35.591 1.00 91.56 104 ARG A C 1
ATOM 828 O O . ARG A 1 104 ? 12.759 -10.083 -36.493 1.00 91.56 104 ARG A O 1
ATOM 835 N N . GLY A 1 105 ? 14.151 -10.343 -34.738 1.00 88.75 105 GLY A N 1
ATOM 836 C CA . GLY A 1 105 ? 14.694 -8.986 -34.755 1.00 88.75 105 GLY A CA 1
ATOM 837 C C . GLY A 1 105 ? 13.677 -7.922 -34.343 1.00 88.75 105 GLY A C 1
ATOM 838 O O . GLY A 1 105 ? 13.768 -6.791 -34.807 1.00 88.75 105 GLY A O 1
ATOM 839 N N . PHE A 1 106 ? 12.692 -8.274 -33.513 1.00 87.00 106 PHE A N 1
ATOM 840 C CA . PHE A 1 106 ? 11.745 -7.290 -32.994 1.00 87.00 106 PHE A CA 1
ATOM 841 C C . PHE A 1 106 ? 12.405 -6.413 -31.928 1.00 87.00 106 PHE A C 1
ATOM 843 O O . PHE A 1 106 ? 13.171 -6.898 -31.091 1.00 87.00 106 PHE A O 1
ATOM 850 N N . GLU A 1 107 ? 12.061 -5.129 -31.931 1.00 82.25 107 GLU A N 1
ATOM 851 C CA . GLU A 1 107 ? 12.422 -4.219 -30.850 1.00 82.25 107 GLU A CA 1
ATOM 852 C C . GLU A 1 107 ? 11.595 -4.534 -29.598 1.00 82.25 107 GLU A C 1
ATOM 854 O O . GLU A 1 107 ? 10.407 -4.856 -29.676 1.00 82.25 107 GLU A O 1
ATOM 859 N N . VAL A 1 108 ? 12.242 -4.474 -28.433 1.00 78.75 108 VAL A N 1
ATOM 860 C CA . VAL A 1 108 ? 11.616 -4.775 -27.142 1.00 78.75 108 VAL A CA 1
ATOM 861 C C . VAL A 1 108 ? 11.661 -3.544 -26.269 1.00 78.75 108 VAL A C 1
ATOM 863 O O . VAL A 1 108 ? 12.739 -3.075 -25.902 1.00 78.75 108 VAL A O 1
ATOM 866 N N . GLU A 1 109 ? 10.486 -3.086 -25.859 1.00 76.69 109 GLU A N 1
ATOM 867 C CA . GLU A 1 109 ? 10.345 -2.040 -24.859 1.00 76.69 109 GLU A CA 1
ATOM 868 C C . GLU A 1 109 ? 9.834 -2.616 -23.539 1.00 76.69 109 GLU A C 1
ATOM 870 O O . GLU A 1 109 ? 8.925 -3.447 -23.492 1.00 76.69 109 GLU A O 1
ATOM 875 N N . LEU A 1 110 ? 10.432 -2.160 -22.438 1.00 70.56 110 LEU A N 1
ATOM 876 C CA . LEU A 1 110 ? 9.979 -2.480 -21.091 1.00 70.56 110 LEU A CA 1
ATOM 877 C C . LEU A 1 110 ? 9.111 -1.328 -20.576 1.00 70.56 110 LEU A C 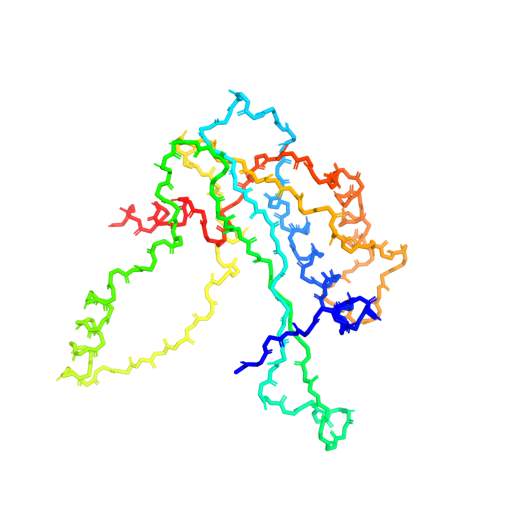1
ATOM 879 O O . LEU A 1 110 ? 9.628 -0.253 -20.272 1.00 70.56 110 LEU A O 1
ATOM 883 N N . VAL A 1 111 ? 7.808 -1.567 -20.433 1.00 67.38 111 VAL A N 1
ATOM 884 C CA . VAL A 1 111 ? 6.845 -0.566 -19.950 1.00 67.38 111 VAL A CA 1
ATOM 885 C C . VAL A 1 111 ? 6.346 -0.937 -18.552 1.00 67.38 111 VAL A C 1
ATOM 887 O O . VAL A 1 111 ? 6.034 -2.095 -18.274 1.00 67.38 111 VAL A O 1
ATOM 890 N N . ASP A 1 112 ? 6.269 0.047 -17.651 1.00 69.25 112 ASP A N 1
ATOM 891 C CA . ASP A 1 112 ? 5.661 -0.132 -16.328 1.00 69.25 112 ASP A CA 1
ATOM 892 C C . ASP A 1 112 ? 4.133 -0.025 -16.430 1.00 69.25 112 ASP A C 1
ATOM 894 O O . ASP A 1 112 ? 3.573 1.062 -16.560 1.00 69.25 112 ASP A O 1
ATOM 898 N N . ILE A 1 113 ? 3.455 -1.170 -16.363 1.00 66.56 113 ILE A N 1
ATOM 899 C CA . ILE A 1 113 ? 1.991 -1.276 -16.463 1.00 66.56 113 ILE A CA 1
ATOM 900 C C . ILE A 1 113 ? 1.285 -1.266 -15.099 1.00 66.56 113 ILE A C 1
ATOM 902 O O . ILE A 1 113 ? 0.070 -1.442 -15.028 1.00 66.56 113 ILE A O 1
ATOM 906 N N . LYS A 1 114 ? 2.009 -1.054 -13.990 1.00 64.19 114 LYS A N 1
ATOM 907 C CA . LYS A 1 114 ? 1.443 -1.147 -12.634 1.00 64.19 114 LYS A CA 1
ATOM 908 C C . LYS A 1 114 ? 0.218 -0.250 -12.432 1.00 64.19 114 LYS A C 1
ATOM 91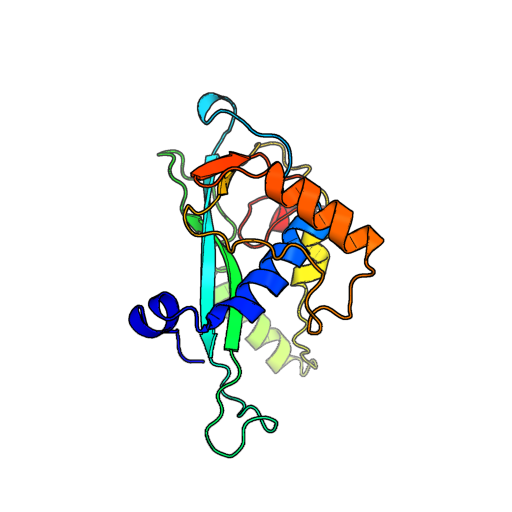0 O O . LYS A 1 114 ? -0.763 -0.679 -11.826 1.00 64.19 114 LYS A O 1
ATOM 915 N N . ASN A 1 115 ? 0.273 0.980 -12.939 1.00 65.81 115 ASN A N 1
ATOM 916 C CA . ASN A 1 115 ? -0.817 1.943 -12.782 1.00 65.81 115 ASN A CA 1
ATOM 917 C C . ASN A 1 115 ? -2.080 1.535 -13.554 1.00 65.81 115 ASN A C 1
ATOM 919 O O . ASN A 1 115 ? -3.176 1.844 -13.097 1.00 65.81 115 ASN A O 1
ATOM 923 N N . ALA A 1 116 ? -1.945 0.795 -14.660 1.00 66.81 116 ALA A N 1
ATOM 924 C CA . ALA A 1 116 ? -3.090 0.305 -15.425 1.00 66.81 116 ALA A CA 1
ATOM 925 C C . ALA A 1 116 ? -3.914 -0.720 -14.622 1.00 66.81 116 ALA A C 1
ATOM 927 O O . ALA A 1 116 ? -5.145 -0.712 -14.672 1.00 66.81 116 ALA A O 1
ATOM 928 N N . PHE A 1 117 ? -3.257 -1.552 -13.803 1.00 65.31 117 PHE A N 1
ATOM 929 C CA . PHE A 1 117 ? -3.962 -2.489 -12.922 1.00 65.31 117 PHE A CA 1
ATOM 930 C C . PHE A 1 117 ? -4.772 -1.769 -11.845 1.00 65.31 117 PHE A C 1
ATOM 932 O O . PHE A 1 117 ? -5.936 -2.098 -11.645 1.00 65.31 117 PHE A O 1
ATOM 939 N N . LEU A 1 118 ? -4.199 -0.734 -11.219 1.00 65.25 118 LEU A N 1
ATOM 940 C CA . LEU A 1 118 ? -4.875 0.039 -10.169 1.00 65.25 118 LEU A CA 1
ATOM 941 C C . LEU A 1 118 ? -6.134 0.769 -10.660 1.00 65.25 118 LEU A C 1
ATOM 943 O O . LEU A 1 118 ? -6.961 1.155 -9.838 1.00 65.25 118 LEU A O 1
ATOM 947 N N . GLN A 1 119 ? -6.273 0.970 -11.971 1.00 66.44 119 GLN A N 1
ATOM 948 C CA . GLN A 1 119 ? -7.444 1.584 -12.601 1.00 66.44 119 GLN A CA 1
ATOM 949 C C . GLN A 1 119 ? -8.490 0.558 -13.056 1.00 66.44 119 GLN A C 1
ATOM 951 O O . GLN A 1 119 ? -9.620 0.933 -13.364 1.00 66.44 119 GLN A O 1
ATOM 956 N N . SER A 1 120 ? -8.134 -0.726 -13.098 1.00 67.12 120 SER A N 1
ATOM 957 C CA . SER A 1 120 ? -9.021 -1.785 -13.570 1.00 67.12 120 SER A CA 1
ATOM 958 C C . SER A 1 120 ? -9.858 -2.336 -12.410 1.00 67.12 120 SER A C 1
ATOM 960 O O . SER A 1 120 ? -9.287 -2.677 -11.370 1.00 67.12 120 SER A O 1
ATOM 962 N N . PRO A 1 121 ? -11.190 -2.452 -12.547 1.00 66.06 121 PRO A N 1
ATOM 963 C CA . PRO A 1 121 ? -12.029 -3.021 -11.499 1.00 66.06 121 PRO A CA 1
ATOM 964 C C . PRO A 1 121 ? -11.693 -4.501 -11.272 1.00 66.06 121 PRO A C 1
ATOM 966 O O . PRO A 1 121 ? -11.384 -5.231 -12.212 1.00 66.06 121 PRO A O 1
ATOM 969 N N . ASP A 1 122 ? -11.786 -4.954 -10.023 1.00 66.56 122 ASP A N 1
ATOM 970 C CA . ASP A 1 122 ? -11.697 -6.378 -9.692 1.00 66.56 122 ASP A CA 1
ATOM 971 C C . ASP A 1 122 ? -13.090 -7.027 -9.828 1.00 66.56 122 ASP A C 1
ATOM 973 O O . ASP A 1 122 ? -13.883 -7.078 -8.875 1.00 66.56 122 ASP A O 1
ATOM 977 N N . ASP A 1 123 ? -13.410 -7.464 -11.054 1.00 64.69 123 ASP A N 1
ATOM 978 C CA . ASP A 1 123 ? -14.642 -8.180 -11.417 1.00 64.69 123 ASP A CA 1
ATOM 979 C C . ASP A 1 123 ? -14.519 -9.709 -11.269 1.00 64.69 123 ASP A C 1
ATOM 981 O O . ASP A 1 123 ? -15.424 -10.445 -11.675 1.00 64.69 123 ASP A O 1
ATOM 985 N N . TYR A 1 124 ? -13.430 -10.205 -10.665 1.00 64.88 124 TYR A N 1
ATOM 986 C CA . TYR A 1 124 ? -13.184 -11.638 -10.573 1.00 64.88 124 TYR A CA 1
ATOM 987 C C . TYR A 1 124 ? -14.217 -12.337 -9.675 1.00 64.88 124 TYR A C 1
ATOM 989 O O . TYR A 1 124 ? -14.614 -11.847 -8.612 1.00 64.88 124 TYR A O 1
ATOM 997 N N . VAL A 1 125 ? -14.668 -13.513 -10.125 1.00 58.88 125 VAL A N 1
ATOM 998 C CA . VAL A 1 125 ? -15.767 -14.271 -9.502 1.00 58.88 125 VAL A CA 1
ATOM 999 C C . VAL A 1 125 ? -15.404 -14.699 -8.077 1.00 58.88 125 VAL A C 1
ATOM 1001 O O . VAL A 1 125 ? -16.236 -14.621 -7.168 1.00 58.88 125 VAL A O 1
ATOM 1004 N N . GLU A 1 126 ? -14.148 -15.093 -7.854 1.00 66.12 126 GLU A N 1
ATOM 1005 C CA . GLU A 1 126 ? -13.645 -15.402 -6.519 1.00 66.12 126 GLU A CA 1
ATOM 1006 C C . GLU A 1 126 ? -13.204 -14.133 -5.796 1.00 66.12 126 GLU A C 1
ATOM 1008 O O . GLU A 1 126 ? -12.221 -13.480 -6.142 1.00 66.12 126 GLU A O 1
ATOM 1013 N N . ARG A 1 127 ? -13.939 -13.787 -4.739 1.00 69.88 127 ARG A N 1
ATOM 1014 C CA . ARG A 1 127 ? -13.657 -12.599 -3.935 1.00 69.88 127 ARG A CA 1
ATOM 1015 C C . ARG A 1 127 ? -12.442 -12.859 -3.051 1.00 69.88 127 ARG A C 1
ATOM 1017 O O . ARG A 1 127 ? -12.558 -13.490 -1.997 1.00 69.88 127 ARG A O 1
ATOM 1024 N N . VAL A 1 128 ? -11.292 -12.354 -3.482 1.00 75.19 128 VAL A N 1
ATOM 1025 C CA . VAL A 1 128 ? -10.058 -12.342 -2.696 1.00 75.19 128 VAL A CA 1
ATOM 1026 C C . VAL A 1 128 ? -10.032 -11.090 -1.818 1.00 75.19 128 VAL A C 1
ATOM 1028 O O . VAL A 1 128 ? -10.326 -9.981 -2.268 1.00 75.19 128 VAL A O 1
ATOM 1031 N N . GLY A 1 129 ? -9.712 -11.263 -0.537 1.00 85.12 129 GLY A N 1
ATOM 1032 C CA . GLY A 1 129 ? -9.434 -10.149 0.364 1.00 85.12 129 GLY A CA 1
ATOM 1033 C C . GLY A 1 129 ? -7.944 -9.957 0.590 1.00 85.12 129 GLY A C 1
ATOM 1034 O O . GLY A 1 129 ? -7.150 -10.886 0.457 1.00 85.12 129 GLY A O 1
ATOM 1035 N N . VAL A 1 130 ? -7.571 -8.750 0.995 1.00 87.94 130 VAL A N 1
ATOM 1036 C CA . VAL A 1 130 ? -6.221 -8.419 1.447 1.00 87.94 130 VAL A CA 1
ATOM 1037 C C . VAL A 1 130 ? -6.235 -8.084 2.929 1.00 87.94 130 VAL A C 1
ATOM 1039 O O . VAL A 1 130 ? -7.076 -7.313 3.398 1.00 87.94 130 VAL A O 1
ATOM 1042 N N . ARG A 1 131 ? -5.296 -8.658 3.679 1.00 91.69 131 ARG A N 1
ATOM 1043 C CA . ARG A 1 131 ? -5.004 -8.247 5.046 1.00 91.69 131 ARG A CA 1
ATOM 1044 C C . ARG A 1 131 ? -4.018 -7.089 5.014 1.00 91.69 131 ARG A C 1
ATOM 1046 O O . ARG A 1 131 ? -2.915 -7.222 4.488 1.00 91.69 131 ARG A O 1
ATOM 1053 N N . ILE A 1 132 ? -4.419 -5.969 5.604 1.00 93.31 132 ILE A N 1
ATOM 1054 C CA . ILE A 1 132 ? -3.592 -4.765 5.700 1.00 93.31 132 ILE A CA 1
ATOM 1055 C C . ILE A 1 132 ? -2.413 -5.035 6.644 1.00 93.31 132 ILE A C 1
ATOM 1057 O O . ILE A 1 132 ? -2.623 -5.609 7.719 1.00 93.31 132 ILE A O 1
ATOM 1061 N N . PRO A 1 133 ? -1.180 -4.627 6.299 1.00 90.88 133 PRO A N 1
ATOM 1062 C CA . PRO A 1 133 ? -0.038 -4.795 7.187 1.00 90.88 133 PRO A CA 1
ATOM 1063 C C . PRO A 1 133 ? -0.256 -4.038 8.502 1.00 90.88 133 PRO A C 1
ATOM 1065 O O . PRO A 1 133 ? -0.898 -2.992 8.546 1.00 90.88 133 PRO A O 1
ATOM 1068 N N . LYS A 1 134 ? 0.303 -4.553 9.601 1.00 89.94 134 LYS A N 1
ATOM 1069 C CA . LYS A 1 134 ? 0.238 -3.867 10.904 1.00 89.94 134 LYS A CA 1
ATOM 1070 C C . LYS A 1 134 ? 1.055 -2.569 10.923 1.00 89.94 134 LYS A C 1
ATOM 1072 O O . LYS A 1 134 ? 0.754 -1.671 11.695 1.00 89.94 134 LYS A O 1
ATOM 1077 N N . SER A 1 135 ? 2.079 -2.483 10.077 1.00 86.56 135 SER A N 1
ATOM 1078 C CA . SER A 1 135 ? 3.027 -1.373 9.984 1.00 86.56 135 SER A CA 1
ATOM 1079 C C . SER A 1 135 ? 2.754 -0.479 8.768 1.00 86.56 135 SER A C 1
ATOM 1081 O O . SER A 1 135 ? 3.620 -0.308 7.908 1.00 86.56 135 SER A O 1
ATOM 1083 N N . ILE A 1 136 ? 1.539 0.073 8.674 1.00 91.00 136 ILE A N 1
ATOM 1084 C CA . ILE A 1 136 ? 1.243 1.143 7.706 1.00 91.00 136 ILE A CA 1
ATOM 1085 C C . ILE A 1 136 ? 1.846 2.476 8.178 1.00 91.00 136 ILE A C 1
ATOM 1087 O O . ILE A 1 136 ? 1.943 2.702 9.387 1.00 91.00 136 ILE A O 1
ATOM 1091 N N . PRO A 1 137 ? 2.260 3.363 7.257 1.00 90.81 137 PRO A N 1
ATOM 1092 C CA . PRO A 1 137 ? 2.755 4.680 7.629 1.00 90.81 137 PRO A CA 1
ATOM 1093 C C . PRO A 1 137 ? 1.628 5.552 8.197 1.00 90.81 137 PRO A C 1
ATOM 1095 O O . PRO A 1 137 ? 0.502 5.547 7.697 1.00 90.81 137 PRO A O 1
ATOM 1098 N N . THR A 1 138 ? 1.947 6.347 9.218 1.00 90.94 138 THR A N 1
ATOM 1099 C CA . THR A 1 138 ? 1.037 7.381 9.724 1.00 90.94 138 THR A CA 1
ATOM 1100 C C . THR A 1 138 ? 0.928 8.508 8.704 1.00 90.94 138 THR A C 1
ATOM 1102 O O . THR A 1 138 ? 1.942 9.093 8.313 1.00 90.94 138 THR A O 1
ATOM 1105 N N . MET A 1 139 ? -0.301 8.827 8.292 1.00 93.81 139 MET A N 1
ATOM 1106 C CA . MET A 1 139 ? -0.552 9.895 7.329 1.00 93.81 139 MET A CA 1
ATOM 1107 C C . MET A 1 139 ? -0.424 11.271 7.997 1.00 93.81 139 MET A C 1
ATOM 1109 O O . MET A 1 139 ? -1.087 11.517 9.008 1.00 93.81 139 MET A O 1
ATOM 1113 N N . PRO A 1 140 ? 0.418 12.176 7.466 1.00 93.44 140 PRO A N 1
ATOM 1114 C CA . PRO A 1 140 ? 0.618 13.493 8.056 1.00 93.44 140 PRO A CA 1
ATOM 1115 C C . PRO A 1 140 ? -0.635 14.363 7.935 1.00 93.44 140 PRO A C 1
ATOM 1117 O O . PRO A 1 140 ? -1.394 14.272 6.968 1.00 93.44 140 PRO A O 1
ATOM 1120 N N . ALA A 1 141 ? -0.850 15.225 8.933 1.00 92.62 141 ALA A N 1
ATOM 1121 C CA . ALA A 1 141 ? -2.071 16.018 9.018 1.00 92.62 141 ALA A CA 1
ATOM 1122 C C . ALA A 1 141 ? -2.202 17.025 7.866 1.00 92.62 141 ALA A C 1
ATOM 1124 O O . ALA A 1 141 ? -3.276 17.158 7.277 1.00 92.62 141 ALA A O 1
ATOM 1125 N N . GLN A 1 142 ? -1.094 17.692 7.546 1.00 92.94 142 GLN A N 1
ATOM 1126 C CA . GLN A 1 142 ? -0.947 18.578 6.398 1.00 92.94 142 GLN A CA 1
ATOM 1127 C C . GLN A 1 142 ? -0.280 17.827 5.247 1.00 92.94 142 GLN A C 1
ATOM 1129 O O . GLN A 1 142 ? 0.477 16.878 5.473 1.00 92.94 142 GLN A O 1
ATOM 1134 N N . LYS A 1 143 ? -0.557 18.260 4.017 1.00 94.69 143 LYS A N 1
ATOM 1135 C CA . LYS A 1 143 ? 0.036 17.670 2.822 1.00 94.69 143 LYS A CA 1
ATOM 1136 C C . LYS A 1 143 ? 1.552 17.902 2.823 1.00 94.69 143 LYS A C 1
ATOM 1138 O O . LYS A 1 143 ? 1.984 19.054 2.872 1.00 94.69 143 LYS A O 1
ATOM 1143 N N . PRO A 1 144 ? 2.376 16.848 2.739 1.00 93.44 144 PRO A N 1
ATOM 1144 C CA . PRO A 1 144 ? 3.816 17.013 2.618 1.00 93.44 144 PRO A CA 1
ATOM 1145 C C . PRO A 1 144 ? 4.201 17.733 1.325 1.00 93.44 144 PRO A C 1
ATOM 1147 O O . PRO A 1 144 ? 3.588 17.531 0.275 1.00 93.44 144 PRO A O 1
ATOM 1150 N N . SER A 1 145 ? 5.273 18.522 1.377 1.00 91.94 145 SER A N 1
ATOM 1151 C CA . SER A 1 145 ? 5.787 19.266 0.219 1.00 91.94 145 SER A CA 1
ATOM 1152 C C . SER A 1 145 ? 6.258 18.361 -0.926 1.00 91.94 145 SER A C 1
ATOM 1154 O O . SER A 1 145 ? 6.176 18.756 -2.083 1.00 91.94 145 SER A O 1
ATOM 1156 N N . PHE A 1 146 ? 6.698 17.134 -0.625 1.00 89.12 146 PHE A N 1
ATOM 1157 C CA . PHE A 1 146 ? 7.149 16.154 -1.622 1.00 89.12 146 PHE A CA 1
ATOM 1158 C C . PHE A 1 146 ? 6.010 15.440 -2.375 1.00 89.12 146 PHE A C 1
ATOM 1160 O O . PHE A 1 146 ? 6.287 14.679 -3.304 1.00 89.12 146 PHE A O 1
ATOM 1167 N N . LEU A 1 147 ? 4.748 15.656 -1.982 1.00 90.88 147 LEU A N 1
ATOM 1168 C CA . LEU A 1 147 ? 3.557 15.153 -2.675 1.00 90.88 147 LEU A CA 1
ATOM 1169 C C . LEU A 1 147 ? 2.909 16.289 -3.465 1.00 90.88 147 LEU A C 1
ATOM 1171 O O . LEU A 1 147 ? 1.875 16.846 -3.083 1.00 90.88 147 LEU A O 1
ATOM 1175 N N . THR A 1 148 ? 3.573 16.686 -4.546 1.00 90.25 148 THR A N 1
ATOM 1176 C CA . THR A 1 148 ? 3.105 17.760 -5.430 1.00 90.25 148 THR A CA 1
ATOM 1177 C C . THR A 1 148 ? 1.996 17.298 -6.368 1.00 90.25 148 THR A C 1
ATOM 1179 O O . THR A 1 148 ? 1.275 18.135 -6.896 1.00 90.25 148 THR A O 1
ATOM 1182 N N . GLU A 1 149 ? 1.833 15.984 -6.546 1.00 90.38 149 GLU A N 1
ATOM 1183 C CA . GLU A 1 149 ? 0.809 15.385 -7.405 1.00 90.38 149 GLU A CA 1
ATOM 1184 C C . GLU A 1 149 ? -0.630 15.512 -6.883 1.00 90.38 149 GLU A C 1
ATOM 1186 O O . GLU A 1 149 ? -1.557 15.308 -7.658 1.00 90.38 149 GLU A O 1
ATOM 1191 N N . TYR A 1 150 ? -0.823 15.842 -5.603 1.00 92.50 150 TYR A N 1
ATOM 1192 C CA . TYR A 1 150 ? -2.147 15.986 -4.993 1.00 92.50 150 TYR A CA 1
ATOM 1193 C C . TYR A 1 150 ? -2.395 17.440 -4.592 1.00 92.50 150 TYR A C 1
ATOM 1195 O O . TYR A 1 150 ? -1.524 18.089 -3.998 1.00 92.50 150 TYR A O 1
ATOM 1203 N N . CYS A 1 151 ? -3.602 17.940 -4.846 1.00 93.19 151 CYS A N 1
ATOM 1204 C CA . CYS A 1 151 ? -4.080 19.176 -4.232 1.00 93.19 151 CYS A CA 1
ATOM 1205 C C . CYS A 1 151 ? -4.521 18.941 -2.774 1.00 93.19 151 CYS A C 1
ATOM 1207 O O . CYS A 1 151 ? -4.687 17.805 -2.323 1.00 93.19 151 CYS A O 1
ATOM 1209 N N . ASP A 1 152 ? -4.734 20.017 -2.012 1.00 93.69 152 ASP A N 1
ATOM 1210 C CA . ASP A 1 152 ? -5.117 19.908 -0.596 1.00 93.69 152 ASP A CA 1
ATOM 1211 C C . ASP A 1 152 ? -6.489 19.238 -0.401 1.00 93.69 152 ASP A C 1
ATOM 1213 O O . ASP A 1 152 ? -6.691 18.510 0.573 1.00 93.69 152 ASP A O 1
ATOM 1217 N N . ALA A 1 153 ? -7.414 19.421 -1.352 1.00 94.38 153 ALA A N 1
ATOM 1218 C CA . ALA A 1 153 ? -8.713 18.751 -1.337 1.00 94.38 153 ALA A CA 1
ATOM 1219 C C . ALA A 1 153 ? -8.569 17.229 -1.517 1.00 94.38 153 ALA A C 1
ATOM 1221 O O . ALA A 1 153 ? -9.131 16.457 -0.740 1.00 94.38 153 ALA A O 1
ATOM 1222 N N . GLU A 1 154 ? -7.764 16.789 -2.489 1.00 94.69 154 GLU A N 1
ATOM 1223 C CA . GLU A 1 154 ? -7.459 15.368 -2.701 1.00 94.69 154 GLU A CA 1
ATOM 1224 C C . GLU A 1 154 ? -6.733 14.765 -1.501 1.00 94.69 154 GLU A C 1
ATOM 1226 O O . GLU A 1 154 ? -7.038 13.643 -1.097 1.00 94.69 154 GLU A O 1
ATOM 1231 N N . TRP A 1 155 ? -5.814 15.514 -0.885 1.00 95.56 155 TRP A N 1
ATOM 1232 C CA . TRP A 1 155 ? -5.137 15.077 0.333 1.00 95.56 155 TRP A CA 1
ATOM 1233 C C . TRP A 1 155 ? -6.116 14.858 1.492 1.00 95.56 155 TRP A C 1
ATOM 1235 O O . TRP A 1 155 ? -5.999 13.872 2.224 1.00 95.56 155 TRP A O 1
ATOM 1245 N N . GLY A 1 156 ? -7.116 15.733 1.634 1.00 95.50 156 GLY A N 1
ATOM 1246 C CA . GLY A 1 156 ? -8.199 15.565 2.601 1.00 95.50 156 GLY A CA 1
ATOM 1247 C C . GLY A 1 156 ? -8.967 14.253 2.405 1.00 95.50 156 GLY A C 1
ATOM 1248 O O . GLY A 1 156 ? -9.218 13.537 3.374 1.00 95.50 156 GLY A O 1
ATOM 1249 N N . GLU A 1 157 ? -9.279 13.892 1.160 1.00 95.56 157 GLU A N 1
ATOM 1250 C CA . GLU A 1 157 ? -9.948 12.624 0.839 1.00 95.56 157 GLU A CA 1
ATOM 1251 C C . GLU A 1 157 ? -9.047 11.404 1.079 1.00 95.56 157 GLU A C 1
ATOM 1253 O O . GLU A 1 157 ? -9.490 10.421 1.675 1.00 95.56 157 GLU A O 1
ATOM 1258 N N . ILE A 1 158 ? -7.763 11.482 0.710 1.00 95.50 158 ILE A N 1
ATOM 1259 C CA . ILE A 1 158 ? -6.768 10.437 1.005 1.00 95.50 158 ILE A CA 1
ATOM 1260 C C . ILE A 1 158 ? -6.686 10.182 2.515 1.00 95.50 158 ILE A C 1
ATOM 1262 O O . ILE A 1 158 ? -6.618 9.031 2.948 1.00 95.50 158 ILE A O 1
ATOM 1266 N N . ARG A 1 159 ? -6.722 11.237 3.337 1.00 95.50 159 ARG A N 1
ATOM 1267 C CA . ARG A 1 159 ? -6.701 11.111 4.800 1.00 95.50 159 ARG A CA 1
ATOM 1268 C C . ARG A 1 159 ? -7.957 10.456 5.363 1.00 95.50 159 ARG A C 1
ATOM 1270 O O . ARG A 1 159 ? -7.828 9.567 6.201 1.00 95.50 159 ARG A O 1
ATOM 1277 N N . LYS A 1 160 ? -9.145 10.843 4.890 1.00 94.38 160 LYS A N 1
ATOM 1278 C CA . LYS A 1 160 ? -10.403 10.185 5.288 1.00 94.38 160 LYS A CA 1
ATOM 1279 C C . LYS A 1 160 ? -10.364 8.692 4.972 1.00 94.38 160 LYS A C 1
ATOM 1281 O O . LYS A 1 160 ? -10.775 7.865 5.784 1.00 94.38 160 LYS A O 1
ATOM 1286 N N . GLU A 1 161 ? -9.822 8.344 3.809 1.00 93.88 161 GLU A N 1
ATOM 1287 C CA . GLU A 1 161 ? -9.663 6.950 3.417 1.00 93.88 161 GLU A CA 1
ATOM 1288 C C . GLU A 1 161 ? -8.629 6.222 4.290 1.00 93.88 161 GLU A C 1
ATOM 1290 O O . GLU A 1 161 ? -8.857 5.081 4.685 1.00 93.88 161 GLU A O 1
ATOM 1295 N N . ALA A 1 162 ? -7.532 6.882 4.676 1.00 93.62 162 ALA A N 1
ATOM 1296 C CA . ALA A 1 162 ? -6.555 6.319 5.609 1.00 93.62 162 ALA A CA 1
ATOM 1297 C C . ALA A 1 162 ? -7.170 5.999 6.982 1.00 93.62 162 ALA A C 1
ATOM 1299 O O . ALA A 1 162 ? -6.898 4.941 7.542 1.00 93.62 162 ALA A O 1
ATOM 1300 N N . GLU A 1 163 ? -8.022 6.884 7.507 1.00 92.88 163 GLU A N 1
ATOM 1301 C CA . GLU A 1 163 ? -8.711 6.707 8.796 1.00 92.88 163 GLU A CA 1
ATOM 1302 C C . GLU A 1 163 ? -9.708 5.537 8.768 1.00 92.88 163 GLU A C 1
ATOM 1304 O O . GLU A 1 163 ? -9.916 4.858 9.775 1.00 92.88 163 GLU A O 1
ATOM 1309 N N . ARG A 1 164 ? -10.281 5.241 7.595 1.00 94.06 164 ARG A N 1
ATOM 1310 C CA . ARG A 1 164 ? -11.154 4.081 7.377 1.00 94.06 164 ARG A CA 1
ATOM 1311 C C . ARG A 1 164 ? -10.394 2.750 7.440 1.00 94.06 164 ARG A C 1
ATOM 1313 O O . ARG A 1 164 ? -10.986 1.720 7.777 1.00 94.06 164 ARG A O 1
ATOM 1320 N N . VAL A 1 165 ? -9.109 2.741 7.082 1.00 93.06 165 VAL A N 1
ATOM 1321 C CA . VAL A 1 165 ? -8.306 1.522 6.926 1.00 93.06 165 VAL A CA 1
ATOM 1322 C C . VAL A 1 165 ? -7.592 1.158 8.227 1.00 93.06 165 VAL A C 1
ATOM 1324 O O . VAL A 1 165 ? -6.548 1.692 8.585 1.00 93.06 165 VAL A O 1
ATOM 1327 N N . VAL A 1 166 ? -8.135 0.159 8.921 1.00 93.56 166 VAL A N 1
ATOM 1328 C CA . VAL A 1 166 ? -7.557 -0.377 10.163 1.00 93.56 166 VAL A CA 1
ATOM 1329 C C . VAL A 1 166 ? -6.425 -1.388 9.878 1.00 93.56 166 VAL A C 1
ATOM 1331 O O . VAL A 1 166 ? -6.674 -2.384 9.184 1.00 93.56 166 VAL A O 1
ATOM 1334 N N . PRO A 1 167 ? -5.216 -1.211 10.452 1.00 93.44 167 PRO A N 1
ATOM 1335 C CA . PRO A 1 167 ? -4.106 -2.158 10.321 1.00 93.44 167 PRO A CA 1
ATOM 1336 C C . PRO A 1 167 ? -4.471 -3.579 10.776 1.00 93.44 167 PRO A C 1
ATOM 1338 O O . PRO A 1 167 ? -5.173 -3.774 11.768 1.00 93.44 167 PRO A O 1
ATOM 1341 N N . GLY A 1 168 ? -3.979 -4.597 10.067 1.00 91.50 168 GLY A N 1
ATOM 1342 C CA . GLY A 1 168 ? -4.222 -6.011 10.384 1.00 91.50 168 GLY A CA 1
ATOM 1343 C C . GLY A 1 168 ? -5.614 -6.537 10.017 1.00 91.50 168 GLY A C 1
ATOM 1344 O O . GLY A 1 168 ? -5.841 -7.742 10.112 1.00 91.50 168 GLY A O 1
ATOM 1345 N N . GLN A 1 169 ? -6.540 -5.673 9.593 1.00 93.88 169 GLN A N 1
ATOM 1346 C CA . GLN A 1 169 ? -7.885 -6.073 9.179 1.00 93.88 169 GLN A CA 1
ATOM 1347 C C . GLN A 1 169 ? -7.936 -6.474 7.703 1.00 93.88 169 GLN A C 1
ATOM 1349 O O . GLN A 1 169 ? -7.036 -6.156 6.924 1.00 93.88 169 GLN A O 1
ATOM 1354 N N . ILE A 1 170 ? -8.997 -7.194 7.332 1.00 92.56 170 ILE A N 1
ATOM 1355 C CA . ILE A 1 170 ? -9.193 -7.731 5.984 1.00 92.56 170 ILE A CA 1
ATOM 1356 C C . ILE A 1 170 ? -10.194 -6.866 5.220 1.00 92.56 170 ILE A C 1
ATOM 1358 O O . ILE A 1 170 ? -11.274 -6.542 5.722 1.00 92.56 170 ILE A O 1
ATOM 1362 N N . TYR A 1 171 ? -9.841 -6.523 3.986 1.00 91.62 171 TYR A N 1
ATOM 1363 C CA . TYR A 1 171 ? -10.675 -5.745 3.078 1.00 91.62 171 TYR A CA 1
ATOM 1364 C C . TYR A 1 171 ? -10.780 -6.450 1.734 1.00 91.62 171 TYR A C 1
ATOM 1366 O O . TYR A 1 171 ? -9.829 -7.085 1.282 1.00 91.62 171 TYR A O 1
ATOM 1374 N N . LYS A 1 172 ? -11.931 -6.315 1.076 1.00 89.25 172 LYS A N 1
ATOM 1375 C CA . LYS A 1 172 ? -12.040 -6.660 -0.344 1.00 89.25 172 LYS A CA 1
ATOM 1376 C C . LYS A 1 172 ? -11.292 -5.603 -1.158 1.00 89.25 172 LYS A C 1
ATOM 1378 O O . LYS A 1 172 ? -11.386 -4.426 -0.818 1.00 89.25 172 LYS A O 1
ATOM 1383 N N . LEU A 1 173 ? -10.609 -5.991 -2.227 1.00 83.56 173 LEU A N 1
ATOM 1384 C CA . LEU A 1 173 ? -10.122 -5.034 -3.217 1.00 83.56 173 LEU A CA 1
ATOM 1385 C C . LEU A 1 173 ? -11.272 -4.549 -4.113 1.00 83.56 173 LEU A C 1
ATOM 1387 O O . LEU A 1 173 ? -12.187 -5.311 -4.439 1.00 83.56 173 LEU A O 1
ATOM 1391 N N . SER A 1 174 ? -11.255 -3.259 -4.443 1.00 80.25 174 SER A N 1
ATOM 1392 C CA . SER A 1 174 ? -12.151 -2.655 -5.440 1.00 80.25 174 SER A CA 1
ATOM 1393 C C . SER A 1 174 ? -11.547 -2.745 -6.841 1.00 80.25 174 SER A C 1
ATOM 1395 O O . SER A 1 174 ? -12.267 -3.000 -7.804 1.00 80.25 174 SER A O 1
ATOM 1397 N N . ASN A 1 175 ? -10.226 -2.572 -6.924 1.00 75.94 175 ASN A N 1
ATOM 1398 C CA . ASN A 1 175 ? -9.458 -2.575 -8.163 1.00 75.94 175 ASN A CA 1
ATOM 1399 C C . ASN A 1 175 ? -8.413 -3.688 -8.125 1.00 75.94 175 ASN A C 1
ATOM 1401 O O . ASN A 1 175 ? -7.983 -4.114 -7.046 1.00 75.94 175 ASN A O 1
ATOM 1405 N N . ALA A 1 176 ? -7.973 -4.123 -9.300 1.00 70.75 176 ALA A N 1
ATOM 1406 C CA . ALA A 1 176 ? -6.935 -5.126 -9.420 1.00 70.75 176 ALA A CA 1
ATOM 1407 C C . ALA A 1 176 ? -5.618 -4.603 -8.823 1.00 70.75 176 ALA A C 1
ATOM 1409 O O . ALA A 1 176 ? -5.125 -3.524 -9.152 1.00 70.75 176 ALA A O 1
ATOM 1410 N N . LEU A 1 177 ? -5.022 -5.395 -7.933 1.00 70.12 177 LEU A N 1
ATOM 1411 C CA . LEU A 1 177 ? -3.722 -5.090 -7.347 1.00 70.12 177 LEU A CA 1
ATOM 1412 C C . LEU A 1 177 ? -2.685 -6.092 -7.845 1.00 70.12 177 LEU A C 1
ATOM 1414 O O . LEU A 1 177 ? -2.971 -7.281 -8.008 1.00 70.12 177 LEU A O 1
ATOM 1418 N N . TYR A 1 178 ? -1.467 -5.620 -8.089 1.00 64.56 178 TYR A N 1
ATOM 1419 C CA . TYR A 1 178 ? -0.389 -6.473 -8.576 1.00 64.56 178 TYR A CA 1
ATOM 1420 C C . TYR A 1 178 ? -0.154 -7.671 -7.635 1.00 64.56 178 TYR A C 1
ATOM 1422 O O . TYR A 1 178 ? 0.015 -7.494 -6.427 1.00 64.56 178 TYR A O 1
ATOM 1430 N N . GLY A 1 179 ? -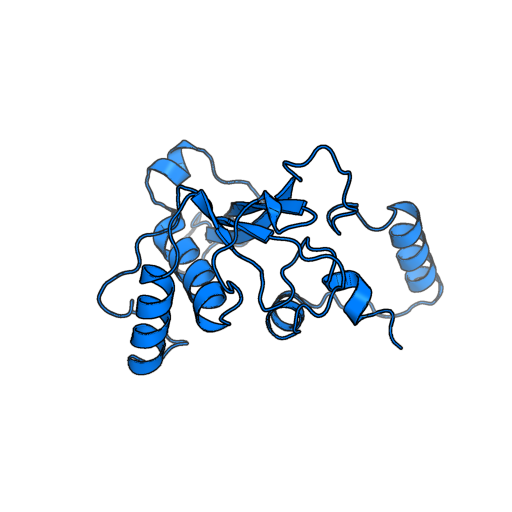0.154 -8.885 -8.198 1.00 61.75 179 GLY A N 1
ATOM 1431 C CA . GLY A 1 179 ? -0.065 -10.152 -7.455 1.00 61.75 179 GLY A CA 1
ATOM 1432 C C . GLY A 1 179 ? -1.409 -10.843 -7.176 1.00 61.75 179 GLY A C 1
ATOM 1433 O O . GLY A 1 179 ? -1.419 -11.954 -6.651 1.00 61.75 179 GLY A O 1
ATOM 1434 N N . THR A 1 180 ? -2.538 -10.230 -7.548 1.00 62.88 180 THR A N 1
ATOM 1435 C CA . THR A 1 180 ? -3.883 -10.823 -7.406 1.00 62.88 180 THR A CA 1
ATOM 1436 C C . THR A 1 180 ? -4.336 -11.578 -8.662 1.00 62.88 180 THR A C 1
ATOM 1438 O O . THR A 1 180 ? -3.802 -11.382 -9.752 1.00 62.88 180 THR A O 1
ATOM 1441 N N . LEU A 1 181 ? -5.338 -12.450 -8.504 1.00 58.91 181 LEU A N 1
ATOM 1442 C CA . LEU A 1 181 ? -5.922 -13.280 -9.569 1.00 58.91 181 LEU A CA 1
ATOM 1443 C C . LEU A 1 181 ? -6.686 -12.506 -10.652 1.00 58.91 181 LEU A C 1
ATOM 1445 O O . LEU A 1 181 ? -6.833 -12.997 -11.770 1.00 58.91 181 LEU A O 1
ATOM 1449 N N . ALA A 1 182 ? -7.176 -11.310 -10.329 1.00 56.12 182 ALA A N 1
ATOM 1450 C CA . ALA A 1 182 ? -7.937 -10.483 -11.260 1.00 56.12 182 ALA A CA 1
ATOM 1451 C C . ALA A 1 182 ? -7.073 -9.972 -12.422 1.00 56.12 182 ALA A C 1
ATOM 1453 O O . ALA A 1 182 ? -7.554 -9.809 -13.542 1.00 56.12 182 ALA A O 1
ATOM 1454 N N . VAL A 1 183 ? -5.772 -9.781 -12.173 1.00 53.53 183 VAL A N 1
ATOM 1455 C CA . VAL A 1 183 ? -4.831 -9.209 -13.140 1.00 53.53 183 VAL A CA 1
ATOM 1456 C C . VAL A 1 183 ? -4.756 -10.046 -14.434 1.00 53.53 183 VAL A C 1
ATOM 1458 O O . VAL A 1 183 ? -4.957 -9.473 -15.497 1.00 53.53 183 VAL A O 1
ATOM 1461 N N . PRO A 1 184 ? -4.582 -11.382 -14.409 1.00 49.97 184 PRO A N 1
ATOM 1462 C CA . PRO A 1 184 ? -4.634 -12.208 -15.625 1.00 49.97 184 PRO A CA 1
ATOM 1463 C C . PRO A 1 184 ? -5.998 -12.324 -16.310 1.00 49.97 184 PRO A C 1
ATOM 1465 O O . PRO A 1 184 ? -6.048 -12.639 -17.497 1.00 49.97 184 PRO A O 1
ATOM 1468 N N . ALA A 1 185 ? -7.104 -12.177 -15.576 1.00 50.12 185 ALA A N 1
ATOM 1469 C CA . ALA A 1 185 ? -8.449 -12.345 -16.132 1.00 50.12 185 ALA A CA 1
ATOM 1470 C C . ALA A 1 185 ? -8.869 -11.139 -16.985 1.00 50.12 185 ALA A C 1
ATOM 1472 O O . ALA A 1 185 ? -9.539 -11.317 -18.001 1.00 50.12 185 ALA A O 1
ATOM 1473 N N . LEU A 1 186 ? -8.408 -9.941 -16.610 1.00 48.62 186 LEU A N 1
ATOM 1474 C CA . LEU A 1 186 ? -8.624 -8.701 -17.359 1.00 48.62 186 LEU A CA 1
ATOM 1475 C C . LEU A 1 186 ? -8.044 -8.757 -18.783 1.00 48.62 186 LEU A C 1
ATOM 1477 O O . LEU A 1 186 ? -8.623 -8.175 -19.689 1.00 48.62 186 LEU A O 1
ATOM 1481 N N . TRP A 1 187 ? -6.960 -9.510 -18.996 1.00 46.59 187 TRP A N 1
ATOM 1482 C CA . TRP A 1 187 ? -6.249 -9.605 -20.282 1.00 46.59 187 TRP A CA 1
ATOM 1483 C C . TRP A 1 187 ? -6.530 -10.900 -21.059 1.00 46.59 187 TRP A C 1
ATOM 1485 O O . TRP A 1 187 ? -5.883 -11.171 -22.064 1.00 46.59 187 TRP A O 1
ATOM 1495 N N . ARG A 1 188 ? -7.473 -11.730 -20.591 1.00 41.22 188 ARG A N 1
ATOM 1496 C CA . ARG A 1 188 ? -7.885 -12.976 -21.266 1.00 41.22 188 ARG A CA 1
ATOM 1497 C C . ARG A 1 188 ? -9.190 -12.841 -22.061 1.00 41.22 188 ARG A C 1
ATOM 1499 O O . ARG A 1 188 ? -9.640 -13.832 -22.625 1.00 41.22 188 ARG A O 1
ATOM 1506 N N . LYS A 1 189 ? -9.824 -11.662 -22.037 1.00 39.00 189 LYS A N 1
ATOM 1507 C CA . LYS A 1 189 ? -11.122 -11.374 -22.679 1.00 39.00 189 LYS A CA 1
ATOM 1508 C C . LYS A 1 189 ? -11.003 -10.795 -24.103 1.00 39.00 189 LYS A C 1
ATOM 1510 O O . LYS A 1 189 ? -12.029 -10.402 -24.649 1.00 39.00 189 LYS A O 1
ATOM 1515 N N . GLU A 1 190 ? -9.805 -10.758 -24.686 1.00 34.81 190 GLU A N 1
ATOM 1516 C CA . GLU A 1 190 ? -9.575 -10.368 -26.090 1.00 34.81 190 GLU A CA 1
ATOM 1517 C C . GLU A 1 190 ? -9.339 -11.585 -26.987 1.00 34.81 190 GLU A C 1
ATOM 1519 O O . GLU A 1 190 ? -8.584 -12.495 -26.565 1.00 34.81 190 GLU A O 1
#

pLDDT: mean 77.63, std 15.74, range [34.81, 95.56]

Sequence (190 aa):
MLPASREEIARGEFWEVDVKEWAAILHTKTIGKRRSHLELAAVLNMGFARKFNHKEDVSKGPGGRKKKTHIYVAGCDNLRKVDTFSDTSNRNCFLLTLLYVATRGFEVELVDIKNAFLQSPDDYVERVGVRIPKSIPTMPAQKPSFLTEYCDAEWGEIRKEAERVVPGQIYKLSNALYGTLAVPALWRKE

Secondary structure (DSSP, 8-state):
-EEPPHHHHHTTTTHHHHHHHHHHHHHTT-EEEE--GGG-SEEEEEEEEEEEEEEE-GGG-TTPEEEEEEEEEEEE-SSS----TTS-S-HHHHHHHHHHHHHHT--------HHHHHHSB---SS-EEEEPPS-PPPPPSSPPTT-TTS-HHHHHHHHHHHHH--TT-EEEESB--TTSTHHHHHTS--

Foldseek 3Di:
DAFDDPVCVVVVVCQVQLLVQLLVLLLLVQFAAFDDPVVAPWEWEKDKTKDWDPDAPVVVPPPHTDIHIDIDTDDTPDPPPDPWPVPDPPVVVVVVVVVVCVVVVHDDDDDDCQVVQSNAFQPDPGFYKYFAAQDRHDHDPADDPVPPVDDRVSSVSSVVSVVNDDHRTITTTGTGHHRGPSVVVVVPPD

Radius of gyration: 18.63 Å; chains: 1; bounding box: 45×44×48 Å